Protein AF-A0A4Z2BBT8-F1 (afdb_monomer_lite)

Structure (mmCIF, N/CA/C/O backbone):
data_AF-A0A4Z2BBT8-F1
#
_entry.id   AF-A0A4Z2BBT8-F1
#
loop_
_atom_site.group_PDB
_atom_site.id
_atom_site.type_symbol
_atom_site.label_atom_id
_atom_site.label_alt_id
_atom_site.label_comp_id
_atom_site.label_asym_id
_atom_site.label_entity_id
_atom_site.label_seq_id
_atom_site.pdbx_PDB_ins_code
_atom_site.Cartn_x
_atom_site.Cartn_y
_atom_site.Cartn_z
_atom_site.occupancy
_atom_site.B_iso_or_equiv
_atom_site.auth_seq_id
_atom_site.auth_comp_id
_atom_site.auth_asym_id
_atom_site.auth_atom_id
_atom_site.pdbx_PDB_model_num
ATOM 1 N N . MET A 1 1 ? 23.142 2.897 -22.037 1.00 67.62 1 MET A N 1
ATOM 2 C CA . MET A 1 1 ? 22.721 1.832 -21.097 1.00 67.62 1 MET A CA 1
ATOM 3 C C . MET A 1 1 ? 21.339 2.106 -20.524 1.00 67.62 1 MET A C 1
ATOM 5 O O . MET A 1 1 ? 20.509 1.217 -20.570 1.00 67.62 1 MET A O 1
ATOM 9 N N . THR A 1 2 ? 21.059 3.323 -20.055 1.00 78.19 2 THR A N 1
ATOM 10 C CA . THR A 1 2 ? 19.800 3.703 -19.378 1.00 78.19 2 THR A CA 1
ATOM 11 C C . THR A 1 2 ? 18.524 3.638 -20.234 1.00 78.19 2 THR A C 1
ATOM 13 O O . THR A 1 2 ? 17.433 3.565 -19.680 1.00 78.19 2 THR A O 1
ATOM 16 N N . PHE A 1 3 ? 18.642 3.625 -21.566 1.00 85.62 3 PHE A N 1
ATOM 17 C CA . PHE A 1 3 ? 17.517 3.454 -22.503 1.00 85.62 3 PHE A CA 1
ATOM 18 C C . PHE A 1 3 ? 17.255 1.998 -22.910 1.00 85.62 3 PHE A C 1
ATOM 20 O O . PHE A 1 3 ? 16.299 1.724 -23.627 1.00 85.62 3 PHE A O 1
ATOM 27 N N . LEU A 1 4 ? 18.127 1.070 -22.514 1.00 88.19 4 LEU A N 1
ATOM 28 C CA . LEU A 1 4 ? 17.987 -0.337 -22.871 1.00 88.19 4 LEU A CA 1
ATOM 29 C C . LEU A 1 4 ? 17.018 -1.024 -21.910 1.00 88.19 4 LEU A C 1
ATOM 31 O O . LEU A 1 4 ? 17.022 -0.740 -20.710 1.00 88.19 4 LEU A O 1
ATOM 35 N N . SER A 1 5 ? 16.221 -1.959 -22.428 1.00 88.50 5 SER A N 1
ATOM 36 C CA . SER A 1 5 ? 15.427 -2.840 -21.573 1.00 88.50 5 SER A CA 1
ATOM 37 C C . SER A 1 5 ? 16.347 -3.770 -20.764 1.00 88.50 5 SER A C 1
ATOM 39 O O . SER A 1 5 ? 17.471 -4.052 -21.199 1.00 88.50 5 SER A O 1
ATOM 41 N N . PRO A 1 6 ? 15.893 -4.331 -19.627 1.00 87.06 6 PRO A N 1
ATOM 42 C CA . PRO A 1 6 ? 16.668 -5.330 -18.888 1.00 87.06 6 PRO A CA 1
ATOM 43 C C . PRO A 1 6 ? 17.116 -6.513 -19.762 1.00 87.06 6 PRO A C 1
ATOM 45 O O . PRO A 1 6 ? 18.227 -7.021 -19.609 1.00 87.06 6 PRO A O 1
ATOM 48 N N . ALA A 1 7 ? 16.289 -6.917 -20.732 1.00 92.06 7 ALA A N 1
ATOM 49 C CA . ALA A 1 7 ? 16.628 -7.972 -21.680 1.00 92.06 7 ALA A CA 1
ATOM 50 C C . ALA A 1 7 ? 17.787 -7.568 -22.608 1.00 92.06 7 ALA A C 1
ATOM 52 O O . ALA A 1 7 ? 18.707 -8.360 -22.823 1.00 92.06 7 ALA A O 1
ATOM 53 N N . ASP A 1 8 ? 17.781 -6.337 -23.121 1.00 93.88 8 ASP A N 1
ATOM 54 C CA . ASP A 1 8 ? 18.842 -5.827 -23.996 1.00 93.88 8 ASP A CA 1
ATOM 55 C C . ASP A 1 8 ? 20.154 -5.619 -23.236 1.00 93.88 8 ASP A C 1
ATOM 57 O O . ASP A 1 8 ? 21.229 -5.927 -23.752 1.00 93.88 8 ASP A O 1
ATOM 61 N N . ILE A 1 9 ? 20.073 -5.179 -21.977 1.00 91.25 9 ILE A N 1
ATOM 62 C CA . ILE A 1 9 ? 21.220 -5.070 -21.066 1.00 91.25 9 ILE A CA 1
ATOM 63 C C . ILE A 1 9 ? 21.861 -6.447 -20.862 1.00 91.25 9 ILE A C 1
ATOM 65 O O . ILE A 1 9 ? 23.076 -6.597 -21.009 1.00 91.25 9 ILE A O 1
ATOM 69 N N . CYS A 1 10 ? 21.056 -7.481 -20.609 1.00 90.44 10 CYS A N 1
ATOM 70 C CA . CYS A 1 10 ? 21.542 -8.856 -20.491 1.00 90.44 10 CYS A CA 1
ATOM 71 C C . CYS A 1 10 ? 22.213 -9.355 -21.783 1.00 90.44 10 CYS A C 1
ATOM 73 O O . CYS A 1 10 ? 23.295 -9.946 -21.721 1.00 90.44 10 CYS A O 1
ATOM 75 N N . ARG A 1 11 ? 21.622 -9.080 -22.956 1.00 94.88 11 ARG A N 1
ATOM 76 C CA . ARG A 1 11 ? 22.210 -9.438 -24.262 1.00 94.88 11 ARG A CA 1
ATOM 77 C C . ARG A 1 11 ? 23.541 -8.730 -24.496 1.00 94.88 11 ARG A C 1
ATOM 79 O O . ARG A 1 11 ? 24.503 -9.370 -24.912 1.00 94.88 11 ARG A O 1
ATOM 86 N N . LEU A 1 12 ? 23.639 -7.444 -24.163 1.00 93.75 12 LEU A N 1
ATOM 87 C CA . LEU A 1 12 ? 24.878 -6.676 -24.275 1.00 93.75 12 LEU A CA 1
ATOM 88 C C . LEU A 1 12 ? 25.976 -7.244 -23.365 1.00 93.75 12 LEU A C 1
ATOM 90 O O . LEU A 1 12 ? 27.116 -7.408 -23.797 1.00 93.75 12 LEU A O 1
ATOM 94 N N . GLY A 1 13 ? 25.629 -7.655 -22.144 1.00 93.50 13 GLY A N 1
ATOM 95 C CA . GLY A 1 13 ? 26.546 -8.331 -21.220 1.00 93.50 13 GLY A CA 1
ATOM 96 C C . GLY A 1 13 ? 27.067 -9.692 -21.703 1.00 93.50 13 GLY A C 1
ATOM 97 O O . GLY A 1 13 ? 28.088 -10.179 -21.206 1.00 93.50 13 GLY A O 1
ATOM 98 N N . ALA A 1 14 ? 26.404 -10.320 -22.677 1.00 94.69 14 ALA A N 1
ATOM 99 C CA . ALA A 1 14 ? 26.868 -11.563 -23.288 1.00 94.69 14 ALA A CA 1
ATOM 100 C C . ALA A 1 14 ? 27.964 -11.345 -24.349 1.00 94.69 14 ALA A C 1
ATOM 102 O O . ALA A 1 14 ? 28.673 -12.292 -24.679 1.00 94.69 14 ALA A O 1
ATOM 103 N N . THR A 1 15 ? 28.143 -10.116 -24.845 1.00 96.12 15 THR A N 1
ATOM 104 C CA . THR A 1 15 ? 29.029 -9.822 -25.988 1.00 96.12 15 THR A CA 1
ATOM 105 C C . THR A 1 15 ? 30.520 -9.766 -25.638 1.00 96.12 15 THR A C 1
ATOM 107 O O . THR A 1 15 ? 31.359 -10.081 -26.475 1.00 96.12 15 THR A O 1
ATOM 110 N N . SER A 1 16 ? 30.883 -9.358 -24.416 1.00 95.38 16 SER A N 1
ATOM 111 C CA . SER A 1 16 ? 32.283 -9.218 -23.983 1.00 95.38 16 SER A CA 1
ATOM 112 C C . SER A 1 16 ? 32.405 -9.182 -22.459 1.00 95.38 16 SER A C 1
ATOM 114 O O . SER A 1 16 ? 31.460 -8.822 -21.757 1.00 95.38 16 SER A O 1
ATOM 116 N N . ARG A 1 17 ? 33.600 -9.494 -21.931 1.00 94.31 17 ARG A N 1
ATOM 117 C CA . ARG A 1 17 ? 33.919 -9.345 -20.499 1.00 94.31 17 ARG A CA 1
ATOM 118 C C . ARG A 1 17 ? 33.751 -7.904 -20.012 1.00 94.31 17 ARG A C 1
ATOM 120 O O . ARG A 1 17 ? 33.265 -7.712 -18.904 1.00 94.31 17 ARG A O 1
ATOM 127 N N . TYR A 1 18 ? 34.111 -6.922 -20.841 1.00 94.88 18 TYR A N 1
ATOM 128 C CA . TYR A 1 18 ? 33.947 -5.504 -20.510 1.00 94.88 18 TYR A CA 1
ATOM 129 C C . TYR A 1 18 ? 32.468 -5.157 -20.303 1.00 94.88 18 TYR A C 1
ATOM 131 O O . TYR A 1 18 ? 32.078 -4.683 -19.239 1.00 94.88 18 TYR A O 1
ATOM 139 N N . TRP A 1 19 ? 31.621 -5.490 -21.282 1.00 94.00 19 TRP A N 1
ATOM 140 C CA . TRP A 1 19 ? 30.186 -5.237 -21.184 1.00 94.00 19 TRP A CA 1
ATOM 141 C C . TRP A 1 19 ? 29.537 -6.027 -20.055 1.00 94.00 19 TRP A C 1
ATOM 143 O O . TRP A 1 19 ? 28.701 -5.480 -19.350 1.00 94.00 19 TRP A O 1
ATOM 153 N N . ARG A 1 20 ? 29.970 -7.268 -19.802 1.00 94.75 20 ARG A N 1
ATOM 154 C CA . ARG A 1 20 ? 29.513 -8.053 -18.648 1.00 94.75 20 ARG A CA 1
ATOM 155 C C . ARG A 1 20 ? 29.779 -7.360 -17.310 1.00 94.75 20 ARG A C 1
ATOM 157 O O . ARG A 1 20 ? 28.945 -7.464 -16.416 1.00 94.75 20 ARG A O 1
ATOM 164 N N . ALA A 1 21 ? 30.927 -6.698 -17.162 1.00 92.06 21 ALA A N 1
ATOM 165 C CA . ALA A 1 21 ? 31.241 -5.927 -15.963 1.00 92.06 21 ALA A CA 1
ATOM 166 C C . ALA A 1 21 ? 30.368 -4.665 -15.877 1.00 92.06 21 ALA A C 1
ATOM 168 O O . ALA A 1 21 ? 29.737 -4.436 -14.851 1.00 92.06 21 ALA A O 1
ATOM 169 N N . MET A 1 22 ? 30.247 -3.917 -16.978 1.00 89.88 22 MET A N 1
ATOM 170 C CA . MET A 1 22 ? 29.445 -2.686 -17.043 1.00 89.88 22 MET A CA 1
ATOM 171 C C . MET A 1 22 ? 27.957 -2.915 -16.747 1.00 89.88 22 MET A C 1
ATOM 173 O O . MET A 1 22 ? 27.343 -2.124 -16.044 1.00 89.88 22 MET A O 1
ATOM 177 N N . VAL A 1 23 ? 27.354 -4.000 -17.243 1.00 92.50 23 VAL A N 1
ATOM 178 C CA . VAL A 1 23 ? 25.922 -4.277 -17.004 1.00 92.50 23 VAL A CA 1
ATOM 179 C C . VAL A 1 23 ? 25.624 -4.753 -15.579 1.00 92.50 23 VAL A C 1
ATOM 181 O O . VAL A 1 23 ? 24.465 -4.835 -15.187 1.00 92.50 23 VAL A O 1
ATOM 184 N N . ARG A 1 24 ? 26.657 -5.097 -14.801 1.00 89.94 24 ARG A N 1
ATOM 185 C CA . ARG A 1 24 ? 26.554 -5.478 -13.384 1.00 89.94 24 ARG A CA 1
ATOM 186 C C . ARG A 1 24 ? 26.905 -4.327 -12.441 1.00 89.94 24 ARG A C 1
ATOM 188 O O . ARG A 1 24 ? 26.969 -4.548 -11.236 1.00 89.94 24 ARG A O 1
ATOM 195 N N . ASP A 1 25 ? 27.139 -3.131 -12.976 1.00 91.38 25 ASP A N 1
ATOM 196 C CA . ASP A 1 25 ? 27.451 -1.946 -12.186 1.00 91.38 25 ASP A CA 1
ATOM 197 C C . ASP A 1 25 ? 26.301 -1.606 -11.211 1.00 91.38 25 ASP A C 1
ATOM 199 O O . ASP A 1 25 ? 25.163 -1.411 -11.651 1.00 91.38 25 ASP A O 1
ATOM 203 N N . PRO A 1 26 ? 26.560 -1.518 -9.892 1.00 89.12 26 PRO A N 1
ATOM 204 C CA . PRO A 1 26 ? 25.540 -1.164 -8.911 1.00 89.12 26 PRO A CA 1
ATOM 205 C C . PRO A 1 26 ? 24.895 0.206 -9.152 1.00 89.12 26 PRO A C 1
ATOM 207 O O . PRO A 1 26 ? 23.711 0.373 -8.857 1.00 89.12 26 PRO A O 1
ATOM 210 N N . LEU A 1 27 ? 25.630 1.186 -9.697 1.00 88.44 27 LEU A N 1
ATOM 211 C CA . LEU A 1 27 ? 25.083 2.526 -9.947 1.00 88.44 27 LEU A CA 1
ATOM 212 C C . LEU A 1 27 ? 24.045 2.514 -11.071 1.00 88.44 27 LEU A C 1
ATOM 214 O O . LEU A 1 27 ? 23.016 3.182 -10.957 1.00 88.44 27 LEU A O 1
ATOM 218 N N . LEU A 1 28 ? 24.266 1.709 -12.112 1.00 87.88 28 LEU A N 1
ATOM 219 C CA . LEU A 1 28 ? 23.289 1.487 -13.176 1.00 87.88 28 LEU A CA 1
ATOM 220 C C . LEU A 1 28 ? 21.962 0.937 -12.626 1.00 87.88 28 LEU A C 1
ATOM 222 O O . LEU A 1 28 ? 20.893 1.453 -12.953 1.00 87.88 28 LEU A O 1
ATOM 226 N N . TRP A 1 29 ? 22.016 -0.083 -11.767 1.00 88.69 29 TRP A N 1
ATOM 227 C CA . TRP A 1 29 ? 20.808 -0.680 -11.185 1.00 88.69 29 TRP A CA 1
ATOM 228 C C . TRP A 1 29 ? 20.145 0.219 -10.145 1.00 88.69 29 TRP A C 1
ATOM 230 O O . TRP A 1 29 ? 18.919 0.285 -10.094 1.00 88.69 29 TRP A O 1
ATOM 240 N N . ARG A 1 30 ? 20.932 0.982 -9.378 1.00 88.06 30 ARG A N 1
ATOM 241 C CA . ARG A 1 30 ? 20.417 2.040 -8.502 1.00 88.06 30 ARG A CA 1
ATOM 242 C C . ARG A 1 30 ? 19.668 3.106 -9.306 1.00 88.06 30 ARG A C 1
ATOM 244 O O . ARG A 1 30 ? 18.598 3.530 -8.885 1.00 88.06 30 ARG A O 1
ATOM 251 N N . TYR A 1 31 ? 20.187 3.512 -10.465 1.00 88.31 31 TYR A N 1
ATOM 252 C CA . TYR A 1 31 ? 19.492 4.441 -11.357 1.00 88.31 31 TYR A CA 1
ATOM 253 C C . TYR A 1 31 ? 18.150 3.872 -11.834 1.00 88.31 31 TYR A C 1
ATOM 255 O O . TYR A 1 31 ? 17.141 4.564 -11.734 1.00 88.31 31 TYR A O 1
ATOM 263 N N . PHE A 1 32 ? 18.110 2.618 -12.301 1.00 88.75 32 PHE A N 1
ATOM 264 C CA . PHE A 1 32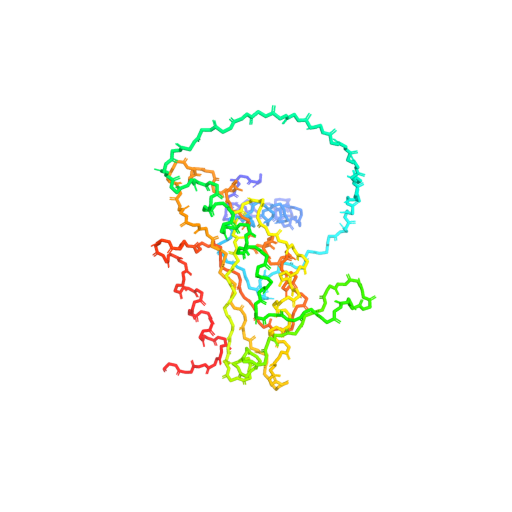 ? 16.848 1.993 -12.718 1.00 88.75 32 PHE A CA 1
ATOM 265 C C . PHE A 1 32 ? 15.843 1.889 -11.577 1.00 88.75 32 PHE A C 1
ATOM 267 O O . PHE A 1 32 ? 14.677 2.214 -11.773 1.00 88.75 32 PHE A O 1
ATOM 274 N N . LEU A 1 33 ? 16.307 1.528 -10.379 1.00 88.94 33 LEU A N 1
ATOM 275 C CA . LEU A 1 33 ? 15.474 1.499 -9.185 1.00 88.94 33 LEU A CA 1
ATOM 276 C C . LEU A 1 33 ? 14.818 2.865 -8.939 1.00 88.94 33 LEU A C 1
ATOM 278 O O . LEU A 1 33 ? 13.601 2.937 -8.862 1.00 88.94 33 LEU A O 1
ATOM 282 N N . PHE A 1 34 ? 15.593 3.952 -8.876 1.00 87.75 34 PHE A N 1
ATOM 283 C CA . PHE A 1 34 ? 15.040 5.293 -8.640 1.00 87.75 34 PHE A CA 1
ATOM 284 C C . PHE A 1 34 ? 14.176 5.819 -9.785 1.00 87.75 34 PHE A C 1
ATOM 286 O O . PHE A 1 34 ? 13.233 6.563 -9.538 1.00 87.75 34 PHE A O 1
ATOM 293 N N . ARG A 1 35 ? 14.486 5.445 -11.028 1.00 87.56 35 ARG A N 1
ATOM 294 C CA . ARG A 1 35 ? 13.694 5.826 -12.199 1.00 87.56 35 ARG A CA 1
ATOM 295 C C . ARG A 1 35 ? 12.318 5.160 -12.187 1.00 87.56 35 ARG A C 1
ATOM 297 O O . ARG A 1 35 ? 11.339 5.819 -12.515 1.00 87.56 35 ARG A O 1
ATOM 304 N N . ASP A 1 36 ? 12.256 3.877 -11.834 1.00 88.56 36 ASP A N 1
ATOM 305 C CA . ASP A 1 36 ? 11.040 3.066 -11.965 1.00 88.56 36 ASP A CA 1
ATOM 306 C C . ASP A 1 36 ? 10.179 3.093 -10.689 1.00 88.56 36 ASP A C 1
ATOM 308 O O . ASP A 1 36 ? 8.963 2.935 -10.764 1.00 88.56 36 ASP A O 1
ATOM 312 N N . MET A 1 37 ? 10.792 3.349 -9.529 1.00 87.31 37 MET A N 1
ATOM 313 C CA . MET A 1 37 ? 10.139 3.386 -8.214 1.00 87.31 37 MET A CA 1
ATOM 314 C C . MET A 1 37 ? 8.896 4.294 -8.128 1.00 87.31 37 MET A C 1
ATOM 316 O O . MET A 1 37 ? 7.911 3.858 -7.534 1.00 87.31 37 MET A O 1
ATOM 320 N N . PRO A 1 38 ? 8.863 5.509 -8.715 1.00 86.31 38 PRO A N 1
ATOM 321 C CA . PRO A 1 38 ? 7.672 6.363 -8.673 1.00 86.31 38 PRO A CA 1
ATOM 322 C C . PRO A 1 38 ? 6.437 5.779 -9.376 1.00 86.31 38 PRO A C 1
ATOM 324 O O . PRO A 1 38 ? 5.318 6.217 -9.114 1.00 86.31 38 PRO A O 1
ATOM 327 N N . TYR A 1 39 ? 6.641 4.808 -10.270 1.00 85.38 39 TYR A N 1
ATOM 328 C CA . TYR A 1 39 ? 5.594 4.180 -11.079 1.00 85.38 39 TYR A CA 1
ATOM 329 C C . TYR A 1 39 ? 5.104 2.852 -10.495 1.00 85.38 39 TYR A C 1
ATOM 331 O O . TYR A 1 39 ? 4.295 2.165 -11.117 1.00 85.38 39 TYR A O 1
ATOM 339 N N . TRP A 1 40 ? 5.617 2.441 -9.335 1.00 90.00 40 TRP A N 1
ATOM 340 C CA . TRP A 1 40 ? 5.161 1.218 -8.691 1.00 90.00 40 TRP A CA 1
ATOM 341 C C . TRP A 1 40 ? 3.735 1.378 -8.184 1.00 90.00 40 TRP A C 1
ATOM 343 O O . TRP A 1 40 ? 3.434 2.262 -7.394 1.00 90.00 40 TRP A O 1
ATOM 353 N N . THR A 1 41 ? 2.868 0.465 -8.596 1.00 88.44 41 THR A N 1
ATOM 354 C CA . THR A 1 41 ? 1.442 0.489 -8.253 1.00 88.44 41 THR A CA 1
ATOM 355 C C . THR A 1 41 ? 1.175 0.004 -6.825 1.00 88.44 41 THR A C 1
ATOM 357 O O . THR A 1 41 ? 0.126 0.286 -6.243 1.00 88.44 41 THR A O 1
ATOM 360 N N . SER A 1 42 ? 2.130 -0.713 -6.227 1.00 90.62 42 SER A N 1
ATOM 361 C CA . SER A 1 42 ? 2.057 -1.201 -4.852 1.00 90.62 42 SER A CA 1
ATOM 362 C C . SER A 1 42 ? 3.436 -1.515 -4.280 1.00 90.62 42 SER A C 1
ATOM 364 O O . SER A 1 42 ? 4.344 -1.889 -5.026 1.00 90.62 42 SER A O 1
ATOM 366 N N . ILE A 1 43 ? 3.564 -1.446 -2.955 1.00 93.25 43 ILE A N 1
ATOM 367 C CA . ILE A 1 43 ? 4.761 -1.859 -2.217 1.00 93.25 43 ILE A CA 1
ATOM 368 C C . ILE A 1 43 ? 4.383 -2.443 -0.858 1.00 93.25 43 ILE A C 1
ATOM 370 O O . ILE A 1 43 ? 3.475 -1.946 -0.195 1.00 93.25 43 ILE A O 1
ATOM 374 N N . ASP A 1 44 ? 5.077 -3.491 -0.429 1.00 91.69 44 ASP A N 1
ATOM 375 C CA . ASP A 1 44 ? 4.841 -4.153 0.853 1.00 91.69 44 ASP A CA 1
ATOM 376 C C . ASP A 1 44 ? 6.077 -4.144 1.762 1.00 91.69 44 ASP A C 1
ATOM 378 O O . ASP A 1 44 ? 7.186 -3.780 1.366 1.00 91.69 44 ASP A O 1
ATOM 382 N N . HIS A 1 45 ? 5.874 -4.570 3.007 1.00 90.50 45 HIS A N 1
ATOM 383 C CA . HIS A 1 45 ? 6.921 -4.660 4.025 1.00 90.50 45 HIS A CA 1
ATOM 384 C C . HIS A 1 45 ? 8.129 -5.541 3.645 1.00 90.50 45 HIS A C 1
ATOM 386 O O . HIS A 1 45 ? 9.177 -5.406 4.272 1.00 90.50 45 HIS A O 1
ATOM 392 N N . LEU A 1 46 ? 8.013 -6.430 2.648 1.00 89.62 46 LEU A N 1
ATOM 393 C CA . LEU A 1 46 ? 9.105 -7.300 2.184 1.00 89.62 46 LEU A CA 1
ATOM 394 C C . LEU A 1 46 ? 9.853 -6.712 0.984 1.00 89.62 46 LEU A C 1
ATOM 396 O O . LEU A 1 46 ? 11.043 -6.965 0.805 1.00 89.62 46 LEU A O 1
ATOM 400 N N . THR A 1 47 ? 9.149 -5.952 0.152 1.00 89.69 47 THR A N 1
ATOM 401 C CA . THR A 1 47 ? 9.656 -5.342 -1.082 1.00 89.69 47 THR A CA 1
ATOM 402 C C . THR A 1 47 ? 10.150 -3.915 -0.873 1.00 89.69 47 THR A C 1
ATOM 404 O O . THR A 1 47 ? 10.835 -3.382 -1.746 1.00 89.69 47 THR A O 1
ATOM 407 N N . MET A 1 48 ? 9.866 -3.313 0.289 1.00 87.75 48 MET A N 1
ATOM 408 C CA . MET A 1 48 ? 10.357 -1.995 0.679 1.00 87.75 48 MET A CA 1
ATOM 409 C C . MET A 1 48 ? 11.890 -1.928 0.670 1.00 87.75 48 MET A C 1
ATOM 411 O O . MET A 1 48 ? 12.537 -2.572 1.502 1.00 87.75 48 MET A O 1
ATOM 415 N N . PRO A 1 49 ? 12.503 -1.114 -0.212 1.00 83.25 49 PRO A N 1
ATOM 416 C CA . PRO A 1 49 ? 13.940 -0.925 -0.205 1.00 83.25 49 PRO A CA 1
ATOM 417 C C . PRO A 1 49 ? 14.372 -0.272 1.107 1.00 83.25 49 PRO A C 1
ATOM 419 O O . PRO A 1 49 ? 13.836 0.767 1.501 1.00 83.25 49 PRO A O 1
ATOM 422 N N . GLN A 1 50 ? 15.382 -0.851 1.754 1.00 72.25 50 GLN A N 1
ATOM 423 C CA . GLN A 1 50 ? 16.068 -0.224 2.881 1.00 72.25 50 GLN A CA 1
ATOM 424 C C . GLN A 1 50 ? 16.877 0.959 2.341 1.00 72.25 50 GLN A C 1
ATOM 426 O O . GLN A 1 50 ? 18.014 0.820 1.893 1.00 72.25 50 GLN A O 1
ATOM 431 N N . MET A 1 51 ? 16.233 2.119 2.267 1.00 60.22 51 MET A N 1
ATOM 432 C CA . MET A 1 51 ? 16.879 3.362 1.882 1.00 60.22 51 MET A CA 1
ATOM 433 C C . MET A 1 51 ? 17.427 4.036 3.135 1.00 60.22 51 MET A C 1
ATOM 435 O O . MET A 1 51 ? 16.745 4.859 3.743 1.00 60.22 51 MET A O 1
ATOM 439 N N . ASP A 1 52 ? 18.666 3.716 3.500 1.00 47.34 52 ASP A N 1
ATOM 440 C CA . ASP A 1 52 ? 19.433 4.569 4.404 1.00 47.34 52 ASP A CA 1
ATOM 441 C C . ASP A 1 52 ? 19.687 5.897 3.675 1.00 47.34 52 ASP A C 1
ATOM 443 O O . ASP A 1 52 ? 20.514 5.978 2.762 1.00 47.34 52 ASP A O 1
ATOM 447 N N . ALA A 1 53 ? 18.924 6.934 4.013 1.00 42.97 53 ALA A N 1
ATOM 448 C CA . ALA A 1 53 ? 19.141 8.286 3.515 1.00 42.97 53 ALA A CA 1
ATOM 449 C C . ALA A 1 53 ? 19.447 9.222 4.697 1.00 42.97 53 ALA A C 1
ATOM 451 O O . ALA A 1 53 ? 18.723 9.184 5.696 1.00 42.97 53 ALA A O 1
ATOM 452 N N . PRO A 1 54 ? 20.504 10.052 4.607 1.00 36.56 54 PRO A N 1
ATOM 453 C CA . PRO A 1 54 ? 20.798 11.061 5.612 1.00 36.56 54 PRO A CA 1
ATOM 454 C C . PRO A 1 54 ? 19.684 12.109 5.613 1.00 36.56 54 PRO A C 1
ATOM 456 O O . PRO A 1 54 ? 19.255 12.587 4.562 1.00 36.56 54 PRO A O 1
ATOM 459 N N . VAL A 1 55 ? 19.210 12.431 6.812 1.00 35.41 55 VAL A N 1
ATOM 460 C CA . VAL A 1 55 ? 18.173 13.430 7.052 1.00 35.41 55 VAL A CA 1
ATOM 461 C C . VAL A 1 55 ? 18.753 14.803 6.722 1.00 35.41 55 VAL A C 1
ATOM 463 O O . VAL A 1 55 ? 19.632 15.288 7.430 1.00 35.41 55 VAL A O 1
ATOM 466 N N . ILE A 1 56 ? 18.288 15.422 5.640 1.00 32.66 56 ILE A N 1
ATOM 467 C CA . ILE A 1 56 ? 18.431 16.867 5.465 1.00 32.66 56 ILE A CA 1
ATOM 468 C C . ILE A 1 56 ? 17.234 17.470 6.197 1.00 32.66 56 ILE A C 1
ATOM 470 O O . ILE A 1 56 ? 16.096 17.331 5.755 1.00 32.66 56 ILE A O 1
ATOM 474 N N . HIS A 1 57 ? 17.506 18.034 7.372 1.00 34.06 57 HIS A N 1
ATOM 475 C CA . HIS A 1 57 ? 16.581 18.903 8.084 1.00 34.06 57 HIS A CA 1
ATOM 476 C C . HIS A 1 57 ? 16.579 20.253 7.366 1.00 34.06 57 HIS A C 1
ATOM 478 O O . HIS A 1 57 ? 17.610 20.921 7.318 1.00 34.06 57 HIS A O 1
ATOM 484 N N . GLU A 1 58 ? 15.445 20.636 6.791 1.00 33.59 58 GLU A N 1
ATOM 485 C CA . GLU A 1 58 ? 15.178 22.037 6.478 1.00 33.59 58 GLU A CA 1
ATOM 486 C C . GLU A 1 58 ? 14.360 22.586 7.649 1.00 33.59 58 GLU A C 1
ATOM 488 O O . GLU A 1 58 ? 13.166 22.311 7.771 1.00 33.59 58 GLU A O 1
ATOM 493 N N . ASP A 1 59 ? 15.060 23.259 8.566 1.00 31.78 59 ASP A N 1
ATOM 494 C CA . ASP A 1 59 ? 14.469 23.980 9.690 1.00 31.78 59 ASP A CA 1
ATOM 495 C C . ASP A 1 59 ? 13.785 25.270 9.212 1.00 31.78 59 ASP A C 1
ATOM 497 O O . ASP A 1 59 ? 14.334 26.042 8.426 1.00 31.78 59 ASP A O 1
ATOM 501 N N . GLU A 1 60 ? 12.572 25.437 9.735 1.00 37.25 60 GLU A N 1
ATOM 502 C CA . GLU A 1 60 ? 11.865 26.646 10.169 1.00 37.25 60 GLU A CA 1
ATOM 503 C C . GLU A 1 60 ? 12.190 28.023 9.558 1.00 37.25 60 GLU A C 1
ATOM 505 O O . GLU A 1 60 ? 13.294 28.557 9.651 1.00 37.25 60 GLU A O 1
ATOM 510 N N . SER A 1 61 ? 11.122 28.721 9.157 1.00 33.41 61 SER A N 1
ATOM 511 C CA . SER A 1 61 ? 11.064 30.182 9.256 1.00 33.41 61 SER A CA 1
ATOM 512 C C . SER A 1 61 ? 9.675 30.660 9.705 1.00 33.41 61 SER A C 1
ATOM 514 O O . SER A 1 61 ? 8.758 30.780 8.897 1.00 33.41 61 SER A O 1
ATOM 516 N N . LEU A 1 62 ? 9.568 30.854 11.023 1.00 36.94 62 LEU A N 1
ATOM 517 C CA . LEU A 1 62 ? 8.998 31.981 11.783 1.00 36.94 62 LEU A CA 1
ATOM 518 C C . LEU A 1 62 ? 7.774 32.748 11.233 1.00 36.94 62 LEU A C 1
ATOM 520 O O . LEU A 1 62 ? 7.831 33.408 10.196 1.00 36.94 62 LEU A O 1
ATOM 524 N N . GLU A 1 63 ? 6.716 32.757 12.049 1.00 37.22 63 GLU A N 1
ATOM 525 C CA . GLU A 1 63 ? 5.605 33.717 12.038 1.00 37.22 63 GLU A CA 1
ATOM 526 C C . GLU A 1 63 ? 6.043 35.092 12.582 1.00 37.22 63 GLU A C 1
ATOM 528 O O . GLU A 1 63 ? 6.890 35.155 13.470 1.00 37.22 63 GLU A O 1
ATOM 533 N N . ASP A 1 64 ? 5.433 36.184 12.096 1.00 34.88 64 ASP A N 1
ATOM 534 C CA . ASP A 1 64 ? 4.693 37.111 12.969 1.00 34.88 64 ASP A CA 1
ATOM 535 C C . ASP A 1 64 ? 3.838 38.137 12.188 1.00 34.88 64 ASP A C 1
ATOM 537 O O . ASP A 1 64 ? 4.052 38.448 11.017 1.00 34.88 64 ASP A O 1
ATOM 541 N N . ARG A 1 65 ? 2.804 38.591 12.894 1.00 41.41 65 ARG A N 1
ATOM 542 C CA . ARG A 1 65 ? 1.497 39.169 12.523 1.00 41.41 65 ARG A CA 1
ATOM 543 C C . ARG A 1 65 ? 1.490 40.714 12.444 1.00 41.41 65 ARG A C 1
ATOM 545 O O . ARG A 1 65 ? 2.292 41.337 13.120 1.00 41.41 65 ARG A O 1
ATOM 552 N N . GLU A 1 66 ? 0.516 41.329 11.740 1.00 37.19 66 GLU A N 1
ATOM 553 C CA . GLU A 1 66 ? -0.361 42.395 12.302 1.00 37.19 66 GLU A CA 1
ATOM 554 C C . GLU A 1 66 ? -1.562 42.835 11.428 1.00 37.19 66 GLU A C 1
ATOM 556 O O . GLU A 1 66 ? -1.575 42.708 10.206 1.00 37.19 66 GLU A O 1
ATOM 561 N N . GLU A 1 67 ? -2.598 43.294 12.143 1.00 38.88 67 GLU A N 1
ATOM 562 C CA . GLU A 1 67 ? -3.987 43.606 11.774 1.00 38.88 67 GLU A CA 1
ATOM 563 C C . GLU A 1 67 ? -4.189 44.875 10.926 1.00 38.88 67 GLU A C 1
ATOM 565 O O . GLU A 1 67 ? -3.543 45.899 11.125 1.00 38.88 67 GLU A O 1
ATOM 570 N N . GLY A 1 68 ? -5.230 44.854 10.085 1.00 31.42 68 GLY A N 1
ATOM 571 C CA . GLY A 1 68 ? -5.820 46.041 9.464 1.00 31.42 68 GLY A CA 1
ATOM 572 C C . GLY A 1 68 ? -7.347 45.960 9.474 1.00 31.42 68 GLY A C 1
ATOM 573 O O . GLY A 1 68 ? -7.938 45.157 8.760 1.00 31.42 68 GLY A O 1
ATOM 574 N N . SER A 1 69 ? -7.977 46.784 10.312 1.00 36.19 69 SER A N 1
ATOM 575 C CA . SER A 1 69 ? -9.429 46.977 10.413 1.00 36.19 69 SER A CA 1
ATOM 576 C C . SER A 1 69 ? -9.937 47.897 9.300 1.00 36.19 69 SER A C 1
ATOM 578 O O . SER A 1 69 ? -9.423 49.006 9.176 1.00 36.19 69 SER A O 1
ATOM 580 N N . ASP A 1 70 ? -11.037 47.539 8.630 1.00 36.03 70 ASP A N 1
ATOM 581 C CA . ASP A 1 70 ? -11.959 48.534 8.066 1.00 36.03 70 ASP A CA 1
ATOM 582 C C . ASP A 1 70 ? -13.426 48.068 8.122 1.00 36.03 70 ASP A C 1
ATOM 584 O O . ASP A 1 70 ? -13.735 46.886 7.961 1.00 36.03 70 ASP A O 1
ATOM 588 N N . LYS A 1 71 ? -14.327 49.010 8.418 1.00 39.66 71 LYS A N 1
ATOM 589 C CA . LYS A 1 71 ? -15.770 48.806 8.614 1.00 39.66 71 LYS A CA 1
ATOM 590 C C . LYS A 1 71 ? -16.523 49.171 7.335 1.00 39.66 71 LYS A C 1
ATOM 592 O O . LYS A 1 71 ? -16.365 50.272 6.825 1.00 39.66 71 LYS A O 1
ATOM 597 N N . GLY A 1 72 ? -17.456 48.325 6.902 1.00 32.06 72 GLY A N 1
ATOM 598 C CA . GLY A 1 72 ? -18.396 48.638 5.821 1.00 32.06 72 GLY A CA 1
ATOM 599 C C . GLY A 1 72 ? -19.694 47.845 5.964 1.00 32.06 72 GLY A C 1
ATOM 600 O O . GLY A 1 72 ? -19.670 46.684 6.345 1.00 32.06 72 GLY A O 1
ATOM 601 N N . LEU A 1 73 ? -20.819 48.518 5.743 1.00 33.12 73 LEU A N 1
ATOM 602 C CA . LEU A 1 73 ? -22.166 48.197 6.224 1.00 33.12 73 LEU A CA 1
ATOM 603 C C . LEU A 1 73 ? -22.914 47.091 5.451 1.00 33.12 73 LEU A C 1
ATOM 605 O O . LEU A 1 73 ? -22.645 46.825 4.284 1.00 33.12 73 LEU A O 1
ATOM 609 N N . GLU A 1 74 ? -23.901 46.521 6.154 1.00 40.66 74 GLU A N 1
ATOM 610 C CA . GLU A 1 74 ? -24.961 45.582 5.748 1.00 40.66 74 GLU A CA 1
ATOM 611 C C . GLU A 1 74 ? -25.476 45.687 4.304 1.00 40.66 74 GLU A C 1
ATOM 613 O O . GLU A 1 74 ? -25.935 46.746 3.886 1.00 40.66 74 GLU A O 1
ATOM 618 N N . LEU A 1 75 ? -25.650 44.524 3.661 1.00 34.44 75 LEU A N 1
ATOM 619 C CA . LEU A 1 75 ? -26.860 44.212 2.894 1.00 34.44 75 LEU A CA 1
ATOM 620 C C . LEU A 1 75 ? -27.254 42.743 3.112 1.00 34.44 75 LEU A C 1
ATOM 622 O O . LEU A 1 75 ? -26.510 41.815 2.805 1.00 34.44 75 LEU A O 1
ATOM 626 N N . LYS A 1 76 ? -28.454 42.558 3.662 1.00 39.22 76 LYS A N 1
ATOM 627 C CA . LYS A 1 76 ? -29.122 41.278 3.898 1.00 39.22 76 LYS A CA 1
ATOM 628 C C . LYS A 1 76 ? -29.759 40.797 2.592 1.00 39.22 76 LYS A C 1
ATOM 630 O O . LYS A 1 76 ? -30.704 41.419 2.113 1.00 39.22 76 LYS A O 1
ATOM 635 N N . PHE A 1 77 ? -29.268 39.690 2.048 1.00 34.16 77 PHE A N 1
ATOM 636 C CA . PHE A 1 77 ? -29.968 38.890 1.044 1.00 34.16 77 PHE A CA 1
ATOM 637 C C . PHE A 1 77 ? -29.903 37.423 1.478 1.00 34.16 77 PHE A C 1
ATOM 639 O O . PHE A 1 77 ? -28.819 36.887 1.694 1.00 34.16 77 PHE A O 1
ATOM 646 N N . ASP A 1 78 ? -31.073 36.806 1.656 1.00 47.00 78 ASP A N 1
ATOM 647 C CA . ASP A 1 78 ? -31.241 35.387 1.980 1.00 47.00 78 ASP A CA 1
ATOM 648 C C . ASP A 1 78 ? -30.648 34.520 0.864 1.00 47.00 78 ASP A C 1
ATOM 650 O O . ASP A 1 78 ? -31.296 34.255 -0.146 1.00 47.00 78 ASP A O 1
ATOM 654 N N . TYR A 1 79 ? -29.415 34.065 1.052 1.00 37.75 79 TYR A N 1
ATOM 655 C CA . TYR A 1 79 ? -28.879 32.867 0.422 1.00 37.75 79 TYR A CA 1
ATOM 656 C C . TYR A 1 79 ? -27.839 32.292 1.379 1.00 37.75 79 TYR A C 1
ATOM 658 O O . TYR A 1 79 ? -26.893 32.977 1.759 1.00 37.75 79 TYR A O 1
ATOM 666 N N . MET A 1 80 ? -28.042 31.043 1.794 1.00 48.41 80 MET A N 1
ATOM 667 C CA . MET A 1 80 ? -27.080 30.259 2.570 1.00 48.41 80 MET A CA 1
ATOM 668 C C . MET A 1 80 ? -25.736 30.298 1.823 1.00 48.41 80 MET A C 1
ATOM 670 O O . MET A 1 80 ? -25.599 29.717 0.744 1.00 48.41 80 MET A O 1
ATOM 674 N N . SER A 1 81 ? -24.805 31.109 2.322 1.00 53.69 81 SER A N 1
ATOM 675 C CA . SER A 1 81 ? -23.591 31.496 1.604 1.00 53.69 81 SER A CA 1
ATOM 676 C C . SER A 1 81 ? -22.584 30.352 1.633 1.00 53.69 81 SER A C 1
ATOM 678 O O . SER A 1 81 ? -22.498 29.613 2.613 1.00 53.69 81 SER A O 1
ATOM 680 N N . GLU A 1 82 ? -21.771 30.230 0.586 1.00 57.06 82 GLU A N 1
ATOM 681 C CA . GLU A 1 82 ? -20.581 29.369 0.566 1.00 57.06 82 GLU A CA 1
ATOM 682 C C . GLU A 1 82 ? -19.720 29.539 1.827 1.00 57.06 82 GLU A C 1
ATOM 684 O O . GLU A 1 82 ? -19.098 28.577 2.265 1.00 57.06 82 GLU A O 1
ATOM 689 N N . ALA A 1 83 ? -19.781 30.709 2.470 1.00 57.97 83 ALA A N 1
ATOM 690 C CA . ALA A 1 83 ? -19.188 30.973 3.772 1.00 57.97 83 ALA A CA 1
ATOM 691 C C . ALA A 1 83 ? -19.689 30.037 4.885 1.00 57.97 83 ALA A C 1
ATOM 693 O O . ALA A 1 83 ? -18.862 29.544 5.630 1.00 57.97 83 ALA A O 1
ATOM 694 N N . GLU A 1 84 ? -20.985 29.713 4.992 1.00 57.97 84 GLU A N 1
ATOM 695 C CA . GLU A 1 84 ? -21.485 28.747 5.993 1.00 57.97 84 GLU A CA 1
ATOM 696 C C . GLU A 1 84 ? -21.063 27.309 5.665 1.00 57.97 84 GLU A C 1
ATOM 698 O O . GLU A 1 84 ? -20.801 26.5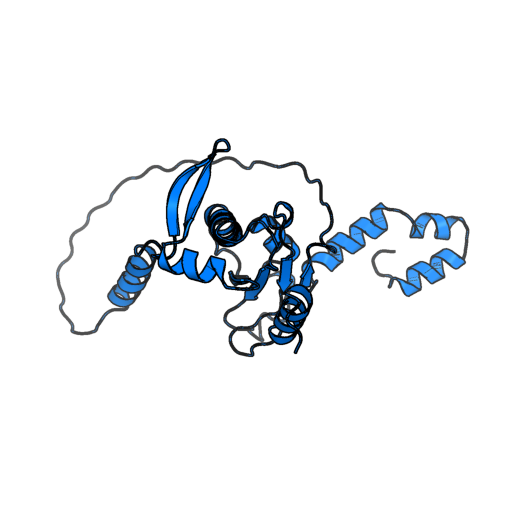22 6.574 1.00 57.97 84 GLU A O 1
ATOM 703 N N . ARG A 1 85 ? -20.935 26.961 4.376 1.00 59.47 85 ARG A N 1
ATOM 704 C CA . ARG A 1 85 ? -20.357 25.674 3.945 1.00 59.47 85 ARG A CA 1
ATOM 705 C C . ARG A 1 85 ? -18.867 25.589 4.257 1.00 59.47 85 ARG A C 1
ATOM 707 O O . ARG A 1 85 ? -18.397 24.529 4.665 1.00 59.47 85 ARG A O 1
ATOM 714 N N . GLU A 1 86 ? -18.139 26.685 4.085 1.00 57.62 86 GLU A N 1
ATOM 715 C CA . GLU A 1 86 ? -16.721 26.768 4.414 1.00 57.62 86 GLU A CA 1
ATOM 716 C C . GLU A 1 86 ? -16.518 26.817 5.931 1.00 57.62 86 GLU A C 1
ATOM 718 O O . GLU A 1 86 ? -15.649 26.126 6.444 1.00 57.62 86 GLU A O 1
ATOM 723 N N . GLN A 1 87 ? -17.394 27.486 6.684 1.00 57.97 87 GLN A N 1
ATOM 724 C CA . GLN A 1 87 ? -17.407 27.439 8.145 1.00 57.97 87 GLN A CA 1
ATOM 725 C C . GLN A 1 87 ? -17.796 26.060 8.662 1.00 57.97 87 GLN A C 1
ATOM 727 O O . GLN A 1 87 ? -17.238 25.634 9.662 1.00 57.97 87 GLN A O 1
ATOM 732 N N . ALA A 1 88 ? -18.679 25.322 7.985 1.00 54.94 88 ALA A N 1
ATOM 733 C CA . ALA A 1 88 ? -18.936 23.920 8.295 1.00 54.94 88 ALA A CA 1
ATOM 734 C C . ALA A 1 88 ? -17.715 23.043 7.965 1.00 54.94 88 ALA A C 1
ATOM 736 O O . ALA A 1 88 ? -17.381 22.177 8.764 1.00 54.94 88 ALA A O 1
ATOM 737 N N . ARG A 1 89 ? -16.985 23.295 6.866 1.00 56.62 89 ARG A N 1
ATOM 738 C CA . ARG A 1 89 ? -15.698 22.627 6.568 1.00 56.62 89 ARG A CA 1
ATOM 739 C C . ARG A 1 89 ? -14.625 22.944 7.614 1.00 56.62 89 ARG A C 1
ATOM 741 O O . ARG A 1 89 ? -13.956 22.023 8.074 1.00 56.62 89 ARG A O 1
ATOM 748 N N . MET A 1 90 ? -14.499 24.200 8.035 1.00 49.50 90 MET A N 1
ATOM 749 C C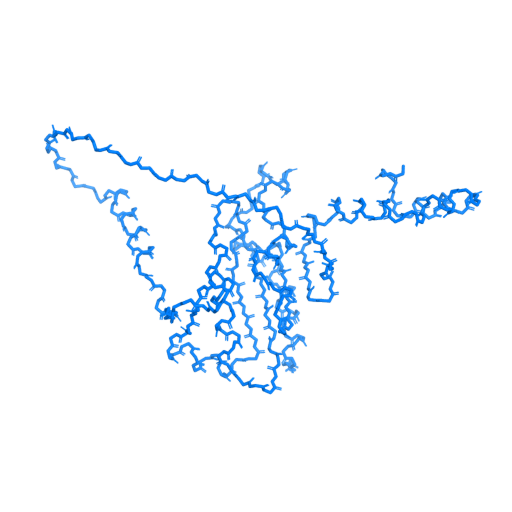A . MET A 1 90 ? -13.557 24.658 9.063 1.00 49.50 90 MET A CA 1
ATOM 750 C C . MET A 1 90 ? -13.956 24.175 10.470 1.00 49.50 90 MET A C 1
ATOM 752 O O . MET A 1 90 ? -13.113 23.723 11.238 1.00 49.50 90 MET A O 1
ATOM 756 N N . GLN A 1 91 ? -15.246 24.173 10.816 1.00 44.69 91 GLN A N 1
ATOM 757 C CA . GLN A 1 91 ? -15.744 23.599 12.075 1.00 44.69 91 GLN A CA 1
ATOM 758 C C . GLN A 1 91 ? -15.604 22.075 12.089 1.00 44.69 91 GLN A C 1
ATOM 760 O O . GLN A 1 91 ? -15.300 21.503 13.132 1.00 44.69 91 GLN A O 1
ATOM 765 N N . GLN A 1 92 ? -15.748 21.406 10.944 1.00 46.94 92 GLN A N 1
ATOM 766 C CA . GLN A 1 92 ? -15.504 19.971 10.820 1.00 46.94 92 GLN A CA 1
ATOM 767 C C . GLN A 1 92 ? -14.009 19.620 10.860 1.00 46.94 92 GLN A C 1
ATOM 769 O O . GLN A 1 92 ? -13.675 18.503 11.246 1.00 46.94 92 GLN A O 1
ATOM 774 N N . GLN A 1 93 ? -13.113 20.574 10.576 1.00 46.19 93 GLN A N 1
ATOM 775 C CA . GLN A 1 93 ? -11.684 20.477 10.911 1.00 46.19 93 GLN A CA 1
ATOM 776 C C . GLN A 1 93 ? -11.417 20.660 12.420 1.00 46.19 93 GLN A C 1
ATOM 778 O O . GLN A 1 93 ? -10.456 20.096 12.933 1.00 46.19 93 GLN A O 1
ATOM 783 N N . SER A 1 94 ? -12.279 21.384 13.150 1.00 42.34 94 SER A N 1
ATOM 784 C CA . SER A 1 94 ? -12.178 21.603 14.607 1.00 42.34 94 SER A CA 1
ATOM 785 C C . SER A 1 94 ? -12.879 20.538 15.464 1.00 42.34 94 SER A C 1
ATOM 787 O O . SER A 1 94 ? -12.687 20.518 16.684 1.00 42.34 94 SER A O 1
ATOM 789 N N . ILE A 1 95 ? -13.669 19.629 14.880 1.00 42.25 95 ILE A N 1
ATOM 790 C CA . ILE A 1 95 ? -14.054 18.393 15.568 1.00 42.25 95 ILE A CA 1
ATOM 791 C C . ILE A 1 95 ? -12.812 17.509 15.539 1.00 42.25 95 ILE A C 1
ATOM 793 O O . ILE A 1 95 ? -12.671 16.654 14.665 1.00 42.25 95 ILE A O 1
ATOM 797 N N . GLY A 1 96 ? -11.905 17.736 16.495 1.00 48.03 96 GLY A N 1
ATOM 798 C CA . GLY A 1 96 ? -10.831 16.801 16.801 1.00 48.03 96 GLY A CA 1
ATOM 799 C C . GLY A 1 96 ? -11.421 15.397 16.765 1.00 48.03 96 GLY A C 1
ATOM 800 O O . GLY A 1 96 ? -12.461 15.141 17.384 1.00 48.03 96 GLY A O 1
ATOM 801 N N . SER A 1 97 ? -10.855 14.545 15.912 1.00 54.53 97 SER A N 1
ATOM 802 C CA . SER A 1 97 ? -11.420 13.243 15.586 1.00 54.53 97 SER A CA 1
ATOM 803 C C . SER A 1 97 ? -11.793 12.529 16.881 1.00 54.53 97 SER A C 1
ATOM 805 O O . SER A 1 97 ? -10.908 12.130 17.630 1.00 54.53 97 SER A O 1
ATOM 807 N N . LYS A 1 98 ? -13.091 12.315 17.144 1.00 65.88 98 LYS A N 1
ATOM 808 C CA . LYS A 1 98 ? -13.584 11.574 18.329 1.00 65.88 98 LYS A CA 1
ATOM 809 C C . LYS A 1 98 ? -13.068 10.125 18.402 1.00 65.88 98 LYS A C 1
ATOM 811 O O . LYS A 1 98 ? -13.465 9.370 19.279 1.00 65.88 98 LYS A O 1
ATOM 816 N N . LEU A 1 99 ? -12.242 9.732 17.438 1.00 80.06 99 LEU A N 1
ATOM 817 C CA . LEU A 1 99 ? -11.565 8.456 17.331 1.00 80.06 99 LEU A CA 1
ATOM 818 C C . LEU A 1 99 ? -10.265 8.414 18.134 1.00 80.06 99 LEU A C 1
ATOM 820 O O . LEU A 1 99 ? -9.872 7.316 18.508 1.00 80.06 99 LEU A O 1
ATOM 824 N N . PHE A 1 100 ? -9.623 9.557 18.404 1.00 85.94 100 PHE A N 1
ATOM 825 C CA . PHE A 1 100 ? -8.313 9.627 19.052 1.00 85.94 100 PHE A CA 1
ATOM 826 C C . PHE A 1 100 ? -8.292 10.657 20.177 1.00 85.94 100 PHE A C 1
ATOM 828 O O . PHE A 1 100 ? -8.835 11.754 20.056 1.00 85.94 100 PHE A O 1
ATOM 835 N N . ILE A 1 101 ? -7.642 10.288 21.271 1.00 87.62 101 ILE A N 1
ATOM 836 C CA . ILE A 1 101 ? -7.385 11.114 22.443 1.00 87.62 101 ILE A CA 1
ATOM 837 C C . ILE A 1 101 ? -5.880 11.382 22.449 1.00 87.62 101 ILE A C 1
ATOM 839 O O . ILE A 1 101 ? -5.090 10.444 22.375 1.00 87.62 101 ILE A O 1
ATOM 843 N N . SER A 1 102 ? -5.480 12.654 22.482 1.00 85.75 102 SER A N 1
ATOM 844 C CA . SER A 1 102 ? -4.065 13.027 22.601 1.00 85.75 102 SER A CA 1
ATOM 845 C C . SER A 1 102 ? -3.599 12.807 24.039 1.00 85.75 102 SER A C 1
ATOM 847 O O . SER A 1 102 ? -4.204 13.339 24.969 1.00 85.75 102 SER A O 1
ATOM 849 N N . GLU A 1 103 ? -2.539 12.021 24.217 1.00 85.25 103 GLU A N 1
ATOM 850 C CA . GLU A 1 103 ? -1.940 11.695 25.520 1.00 85.25 103 GLU A CA 1
ATOM 851 C C . GLU A 1 103 ? -0.664 12.505 25.802 1.00 85.25 103 GLU A C 1
ATOM 853 O O . GLU A 1 103 ? -0.081 12.386 26.877 1.00 85.25 103 GLU A O 1
ATOM 858 N N . GLY A 1 104 ? -0.246 13.360 24.862 1.00 84.81 104 GLY A N 1
ATOM 859 C CA . GLY A 1 104 ? 0.936 14.214 24.984 1.00 84.81 104 GLY A CA 1
ATOM 860 C C . GLY A 1 104 ? 2.008 13.883 23.949 1.00 84.81 104 GLY A C 1
ATOM 861 O O . GLY A 1 104 ? 1.696 13.512 22.820 1.00 84.81 104 GLY A O 1
ATOM 862 N N . LEU A 1 105 ? 3.274 14.056 24.325 1.00 86.75 105 LEU A N 1
ATOM 863 C CA . LEU A 1 105 ? 4.448 13.781 23.492 1.00 86.75 105 LEU A CA 1
ATOM 864 C C . LEU A 1 105 ? 5.246 12.628 24.111 1.00 86.75 105 LEU A C 1
ATOM 866 O O . LEU A 1 105 ? 5.344 12.533 25.334 1.00 86.75 105 LEU A O 1
ATOM 870 N N . ASP A 1 106 ? 5.812 11.760 23.275 1.00 82.06 106 ASP A N 1
ATOM 871 C CA . ASP A 1 106 ? 6.761 10.742 23.719 1.00 82.06 106 ASP A CA 1
ATOM 872 C C . ASP A 1 106 ? 8.145 11.348 24.004 1.00 82.06 106 ASP A C 1
ATOM 874 O O . ASP A 1 106 ? 8.403 12.530 23.765 1.00 82.06 106 ASP A O 1
ATOM 878 N N . GLU A 1 107 ? 9.068 10.520 24.495 1.00 81.25 107 GLU A N 1
ATOM 879 C CA . GLU A 1 107 ? 10.455 10.913 24.790 1.00 81.25 107 GLU A CA 1
ATOM 880 C C . GLU A 1 107 ? 11.216 11.444 23.560 1.00 81.25 107 GLU A C 1
ATOM 882 O O . GLU A 1 107 ? 12.249 12.095 23.703 1.00 81.25 107 GLU A O 1
ATOM 887 N N . THR A 1 108 ? 10.712 11.189 22.348 1.00 78.94 108 THR A N 1
ATOM 888 C CA . THR A 1 108 ? 11.284 11.677 21.086 1.00 78.94 108 THR A CA 1
ATOM 889 C C . THR A 1 108 ? 10.599 12.939 20.561 1.00 78.94 108 THR A C 1
ATOM 891 O O . THR A 1 108 ? 10.939 13.403 19.473 1.00 78.94 108 THR A O 1
ATOM 894 N N . GLY A 1 109 ? 9.634 13.494 21.302 1.00 79.56 109 GLY A N 1
ATOM 895 C CA . GLY A 1 109 ? 8.842 14.644 20.873 1.00 79.56 109 GLY A CA 1
ATOM 896 C C . GLY A 1 109 ? 7.818 14.315 19.780 1.00 79.56 109 GLY A C 1
ATOM 897 O O . GLY A 1 109 ? 7.350 15.223 19.098 1.00 79.56 109 GLY A O 1
ATOM 898 N N . CYS A 1 110 ? 7.464 13.043 19.570 1.00 76.69 110 CYS A N 1
ATOM 899 C CA . CYS A 1 110 ? 6.366 12.660 18.681 1.00 76.69 110 CYS A CA 1
ATOM 900 C C . CYS A 1 110 ? 5.041 12.629 19.457 1.00 76.69 110 CYS A C 1
ATOM 902 O O . CYS A 1 110 ? 5.016 12.168 20.599 1.00 76.69 110 CYS A O 1
ATOM 904 N N . PRO A 1 111 ? 3.924 13.075 18.860 1.00 83.75 111 PRO A N 1
ATOM 905 C CA . PRO A 1 111 ? 2.638 13.053 19.540 1.00 83.75 111 PRO A CA 1
ATOM 906 C C . PRO A 1 111 ? 2.198 11.609 19.809 1.00 83.75 111 PRO A C 1
ATOM 908 O O . PRO A 1 111 ? 2.316 10.735 18.945 1.00 83.75 111 PRO A O 1
ATOM 911 N N . VAL A 1 112 ? 1.689 11.361 21.011 1.00 87.25 112 VAL A N 1
ATOM 912 C CA . VAL A 1 112 ? 1.130 10.078 21.437 1.00 87.25 112 VAL A CA 1
ATOM 913 C C . VAL A 1 112 ? -0.380 10.207 21.468 1.00 87.25 112 VAL A C 1
ATOM 915 O O . VAL A 1 112 ? -0.932 11.139 22.051 1.00 87.25 112 VAL A O 1
ATOM 918 N N . TYR A 1 113 ? -1.046 9.243 20.848 1.00 89.38 113 TYR A N 1
ATOM 919 C CA . TYR A 1 113 ? -2.495 9.153 20.841 1.00 89.38 113 TYR A CA 1
ATOM 920 C C . TYR A 1 113 ? -2.929 7.796 21.374 1.00 89.38 113 TYR A C 1
ATOM 922 O O . TYR A 1 113 ? -2.250 6.791 21.155 1.00 89.38 113 TYR A O 1
ATOM 930 N N . SER A 1 114 ? -4.112 7.756 21.973 1.00 89.12 114 SER A N 1
ATOM 931 C CA . SER A 1 114 ? -4.858 6.525 22.205 1.00 89.12 114 SER A CA 1
ATOM 932 C C . SER A 1 114 ? -6.197 6.570 21.473 1.00 89.12 114 SER A C 1
ATOM 934 O O . SER A 1 114 ? -6.828 7.627 21.387 1.00 89.12 114 SER A O 1
ATOM 936 N N . PRO A 1 115 ? -6.670 5.452 20.894 1.00 89.69 115 PRO A N 1
ATOM 937 C CA . PRO A 1 115 ? -7.996 5.428 20.301 1.00 89.69 115 PRO A CA 1
ATOM 938 C C . PRO A 1 115 ? -9.068 5.582 21.382 1.00 89.69 115 PRO A C 1
ATOM 940 O O . PRO A 1 115 ? -8.882 5.137 22.515 1.00 89.69 115 PRO A O 1
ATOM 943 N N . ALA A 1 116 ? -10.218 6.150 21.033 1.00 89.88 116 ALA A N 1
ATOM 944 C CA . ALA A 1 116 ? -11.364 6.221 21.933 1.00 89.88 116 ALA A CA 1
ATOM 945 C C . ALA A 1 116 ? -11.803 4.810 22.385 1.00 89.88 116 ALA A C 1
ATOM 947 O O . ALA A 1 116 ? -11.657 3.855 21.615 1.00 89.88 116 ALA A O 1
ATOM 948 N N . PRO A 1 117 ? -12.386 4.639 23.589 1.00 87.94 117 PRO A N 1
ATOM 949 C CA . PRO A 1 117 ? -12.684 3.317 24.155 1.00 87.94 117 PRO A CA 1
ATOM 950 C C . PRO A 1 117 ? -13.495 2.391 23.235 1.00 87.94 117 PRO A C 1
ATOM 952 O O . PRO A 1 117 ? -13.240 1.191 23.162 1.00 87.94 117 PRO A O 1
ATOM 955 N N . GLN A 1 118 ? -14.442 2.946 22.478 1.00 87.25 118 GLN A N 1
ATOM 956 C CA . GLN A 1 118 ? -15.248 2.203 21.509 1.00 87.25 118 GLN A CA 1
ATOM 957 C C . GLN A 1 118 ? -14.392 1.688 20.341 1.00 87.25 118 GLN A C 1
ATOM 959 O O . GLN A 1 118 ? -14.579 0.568 19.873 1.00 87.25 118 GLN A O 1
ATOM 964 N N . VAL A 1 119 ? -13.418 2.485 19.891 1.00 88.56 119 VAL A N 1
ATOM 965 C CA . VAL A 1 119 ? -12.469 2.106 18.835 1.00 88.56 119 VAL A CA 1
ATOM 966 C C . VAL A 1 119 ? -11.497 1.050 19.353 1.00 88.56 119 VAL A C 1
ATOM 968 O O . VAL A 1 119 ? -11.210 0.094 18.636 1.00 88.56 119 VAL A O 1
ATOM 971 N N . GLN A 1 120 ? -11.043 1.158 20.605 1.00 88.94 120 GLN A N 1
ATOM 972 C CA . GLN A 1 120 ? -10.174 0.154 21.229 1.00 88.94 120 GLN A CA 1
ATOM 973 C C . GLN A 1 120 ? -10.834 -1.229 21.259 1.00 88.94 120 GLN A C 1
ATOM 975 O O . GLN A 1 120 ? -10.191 -2.215 20.914 1.00 88.94 120 GLN A O 1
ATOM 980 N N . GLN A 1 121 ? -12.124 -1.310 21.600 1.00 87.69 121 GLN A N 1
ATOM 981 C CA . GLN A 1 121 ? -12.868 -2.576 21.582 1.00 87.69 121 GLN A CA 1
ATOM 982 C C . GLN A 1 121 ? -12.868 -3.222 20.189 1.00 87.69 121 GLN A C 1
ATOM 984 O O . GLN A 1 121 ? -12.615 -4.419 20.061 1.00 87.69 121 GLN A O 1
ATOM 989 N N . VAL A 1 122 ? -13.067 -2.430 19.131 1.00 88.56 122 VAL A N 1
ATOM 990 C CA . VAL A 1 122 ? -12.964 -2.914 17.743 1.00 88.56 122 VAL A CA 1
ATOM 991 C C . VAL A 1 122 ? -11.533 -3.362 17.434 1.00 88.56 122 VAL A C 1
ATOM 993 O O . VAL A 1 122 ? -11.314 -4.454 16.910 1.00 88.56 122 VAL A O 1
ATOM 996 N N . CYS A 1 123 ? -10.539 -2.575 17.850 1.00 89.38 123 CYS A N 1
ATOM 997 C CA . CYS A 1 123 ? -9.123 -2.903 17.703 1.00 89.38 123 CYS A CA 1
ATOM 998 C C . CYS A 1 123 ? -8.705 -4.167 18.465 1.00 89.38 123 CYS A C 1
ATOM 1000 O O . CYS A 1 123 ? -7.595 -4.633 18.242 1.00 89.38 123 CYS A O 1
ATOM 1002 N N . GLN A 1 124 ? -9.534 -4.759 19.324 1.00 86.56 124 GLN A N 1
ATOM 1003 C CA . GLN A 1 124 ? -9.227 -6.034 19.981 1.00 86.56 124 GLN A CA 1
ATOM 1004 C C . GLN A 1 124 ? -9.745 -7.256 19.215 1.00 86.56 124 GLN A C 1
ATOM 1006 O O . GLN A 1 124 ? -9.215 -8.351 19.413 1.00 86.56 124 GLN A O 1
ATOM 1011 N N . VAL A 1 125 ? -10.752 -7.080 18.353 1.00 86.88 125 VAL A N 1
ATOM 1012 C CA . VAL A 1 125 ? -11.465 -8.188 17.690 1.00 86.88 125 VAL A CA 1
ATOM 1013 C C . VAL A 1 125 ? -11.187 -8.306 16.194 1.00 86.88 125 VAL A C 1
ATOM 1015 O O . VAL A 1 125 ? -11.467 -9.351 15.623 1.00 86.88 125 VAL A O 1
ATOM 1018 N N . VAL A 1 126 ? -10.653 -7.264 15.551 1.00 89.38 126 VAL A N 1
ATOM 1019 C CA . VAL A 1 126 ? -10.350 -7.296 14.111 1.00 89.38 126 VAL A CA 1
ATOM 1020 C C . VAL A 1 126 ? -9.055 -8.047 13.805 1.00 89.38 126 VAL A C 1
ATOM 1022 O O . VAL A 1 126 ? -8.060 -7.897 14.521 1.00 89.38 126 VAL A O 1
ATOM 1025 N N . ASP A 1 127 ? -9.049 -8.768 12.685 1.00 89.50 127 ASP A N 1
ATOM 1026 C CA . ASP A 1 127 ? -7.898 -9.531 12.180 1.00 89.50 127 ASP A CA 1
ATOM 1027 C C . ASP A 1 127 ? -6.952 -8.707 11.290 1.00 89.50 127 ASP A C 1
ATOM 1029 O O . ASP A 1 127 ? -5.891 -9.183 10.899 1.00 89.50 127 ASP A O 1
ATOM 1033 N N . GLY A 1 128 ? -7.308 -7.462 10.968 1.00 90.81 128 GLY A N 1
ATOM 1034 C CA . GLY A 1 128 ? -6.528 -6.581 10.103 1.00 90.81 128 GLY A CA 1
ATOM 1035 C C . GLY A 1 128 ? -7.081 -5.161 10.076 1.00 90.81 128 GLY A C 1
ATOM 1036 O O . GLY A 1 128 ? -8.182 -4.901 10.562 1.00 90.81 128 GLY A O 1
ATOM 1037 N N . PHE A 1 129 ? -6.307 -4.242 9.507 1.00 92.94 129 PHE A N 1
ATOM 1038 C CA . PHE A 1 129 ? -6.647 -2.825 9.425 1.00 92.94 129 PHE A CA 1
ATOM 1039 C C . PHE A 1 129 ? -6.566 -2.314 7.995 1.00 92.94 129 PHE A C 1
ATOM 1041 O O . PHE A 1 129 ? -5.716 -2.747 7.220 1.00 92.94 129 PHE A O 1
ATOM 1048 N N . ILE A 1 130 ? -7.427 -1.350 7.676 1.00 94.38 130 ILE A N 1
ATOM 1049 C CA . ILE A 1 130 ? -7.384 -0.599 6.424 1.00 94.38 130 ILE A CA 1
ATOM 1050 C C . ILE A 1 130 ? -7.248 0.879 6.780 1.00 94.38 130 ILE A C 1
ATOM 1052 O O . ILE A 1 130 ? -8.088 1.424 7.494 1.00 94.38 130 ILE A O 1
ATOM 1056 N N . TYR A 1 131 ? -6.194 1.519 6.284 1.00 93.12 131 TYR A N 1
ATOM 1057 C CA . TYR A 1 131 ? -5.990 2.959 6.372 1.00 93.12 131 TYR A CA 1
ATOM 1058 C C . TYR A 1 131 ? -6.144 3.577 4.985 1.00 93.12 131 TYR A C 1
ATOM 1060 O O . TYR A 1 131 ? -5.546 3.107 4.020 1.00 93.12 131 TYR A O 1
ATOM 1068 N N . VAL A 1 132 ? -6.951 4.628 4.883 1.00 91.94 132 VAL A N 1
ATOM 1069 C CA . VAL A 1 132 ? -7.176 5.346 3.627 1.00 91.94 132 VAL A CA 1
ATOM 1070 C C . VAL A 1 132 ? -6.358 6.627 3.670 1.00 91.94 132 VAL A C 1
ATOM 1072 O O . VAL A 1 132 ? -6.697 7.558 4.395 1.00 91.94 132 VAL A O 1
ATOM 1075 N N . ALA A 1 133 ? -5.266 6.650 2.914 1.00 89.81 133 ALA A N 1
ATOM 1076 C CA . ALA A 1 133 ? -4.378 7.793 2.806 1.00 89.81 133 ALA A CA 1
ATOM 1077 C C . ALA A 1 133 ? -4.788 8.663 1.618 1.00 89.81 133 ALA A C 1
ATOM 1079 O O . ALA A 1 133 ? -5.103 8.148 0.544 1.00 89.81 133 ALA A O 1
ATOM 1080 N N . ASN A 1 134 ? -4.726 9.984 1.781 1.00 87.56 134 ASN A N 1
ATOM 1081 C CA . ASN A 1 134 ? -4.836 10.876 0.635 1.00 87.56 134 ASN A CA 1
ATOM 1082 C C . ASN A 1 134 ? -3.504 10.902 -0.130 1.00 87.56 134 ASN A C 1
ATOM 1084 O O . ASN A 1 134 ? -2.457 11.215 0.449 1.00 87.56 134 ASN A O 1
ATOM 1088 N N . ALA A 1 135 ? -3.560 10.565 -1.417 1.00 87.25 135 ALA A N 1
ATOM 1089 C CA . ALA A 1 135 ? -2.422 10.559 -2.325 1.00 87.25 135 ALA A CA 1
ATOM 1090 C C . ALA A 1 135 ? -2.217 11.895 -3.060 1.00 87.25 135 ALA A C 1
ATOM 1092 O O . ALA A 1 135 ? -1.178 12.064 -3.699 1.00 87.25 135 ALA A O 1
ATOM 1093 N N . GLU A 1 136 ? -3.174 12.824 -2.991 1.00 82.88 136 GLU A N 1
ATOM 1094 C CA . GLU A 1 136 ? -3.095 14.136 -3.642 1.00 82.88 136 GLU A CA 1
ATOM 1095 C C . GLU A 1 136 ? -1.971 15.004 -3.028 1.00 82.88 136 GLU A C 1
ATOM 1097 O O . GLU A 1 136 ? -1.807 15.032 -1.803 1.00 82.88 136 GLU A O 1
ATOM 1102 N N . PRO A 1 137 ? -1.181 15.725 -3.847 1.00 72.56 137 PRO A N 1
ATOM 1103 C CA . PRO A 1 137 ? -0.067 16.538 -3.365 1.00 72.56 137 PRO A CA 1
ATOM 1104 C C . PRO A 1 137 ? -0.547 17.725 -2.515 1.00 72.56 137 PRO A C 1
ATOM 1106 O O . PRO A 1 137 ? -1.590 18.319 -2.778 1.00 72.56 137 PRO A O 1
ATOM 1109 N N . GLY A 1 138 ? 0.237 18.094 -1.496 1.00 67.94 138 GLY A N 1
ATOM 1110 C CA . GLY A 1 138 ? -0.040 19.255 -0.635 1.00 67.94 138 GLY A CA 1
ATOM 1111 C C . GLY A 1 138 ? -1.090 19.029 0.461 1.00 67.94 138 GLY A C 1
ATOM 1112 O O . GLY A 1 138 ? -1.497 19.982 1.120 1.00 67.94 138 GLY A O 1
ATOM 1113 N N . ARG A 1 139 ? -1.531 17.783 0.678 1.00 63.81 139 ARG A N 1
ATOM 1114 C CA . ARG A 1 139 ? -2.496 17.411 1.722 1.00 63.81 139 ARG A CA 1
ATOM 1115 C C . ARG A 1 139 ? -1.939 16.287 2.602 1.00 63.81 139 ARG A C 1
ATOM 1117 O O . ARG A 1 139 ? -1.685 15.189 2.114 1.00 63.81 139 ARG A O 1
ATOM 1124 N N . GLY A 1 140 ? -1.778 16.562 3.896 1.00 60.69 140 GLY A N 1
ATOM 1125 C CA . GLY A 1 140 ? -1.405 15.572 4.913 1.00 60.69 140 GLY A CA 1
ATOM 1126 C C . GLY A 1 140 ? -0.564 16.180 6.032 1.00 60.69 140 GLY A C 1
ATOM 1127 O O . GLY A 1 140 ? 0.386 16.910 5.760 1.00 60.69 140 GLY A O 1
ATOM 1128 N N . ASP A 1 141 ? -0.913 15.877 7.282 1.00 65.56 141 ASP A N 1
ATOM 1129 C CA . ASP A 1 141 ? -0.051 16.151 8.434 1.00 65.56 141 ASP A CA 1
ATOM 1130 C C . ASP A 1 141 ? 0.753 14.884 8.745 1.00 65.56 141 ASP A C 1
ATOM 1132 O O . ASP A 1 141 ? 0.253 13.892 9.278 1.00 65.56 141 ASP A O 1
ATOM 1136 N N . ASN A 1 142 ? 2.030 14.918 8.370 1.00 65.94 142 ASN A N 1
ATOM 1137 C CA . ASN A 1 142 ? 2.907 13.750 8.371 1.00 65.94 142 ASN A CA 1
ATOM 1138 C C . ASN A 1 142 ? 3.152 13.174 9.773 1.00 65.94 142 ASN A C 1
ATOM 1140 O O . ASN A 1 142 ? 3.491 11.995 9.910 1.00 65.94 142 ASN A O 1
ATOM 1144 N N . THR A 1 143 ? 3.057 13.999 10.817 1.00 67.69 143 THR A N 1
ATOM 1145 C CA . THR A 1 143 ? 3.457 13.584 12.167 1.00 67.69 143 THR A CA 1
ATOM 1146 C C . THR A 1 143 ? 2.314 12.934 12.936 1.00 67.69 143 THR A C 1
ATOM 1148 O O . THR A 1 143 ? 2.540 11.909 13.588 1.00 67.69 143 THR A O 1
ATOM 1151 N N . SER A 1 144 ? 1.092 13.450 12.798 1.00 80.12 144 SER A N 1
ATOM 1152 C CA . SER A 1 144 ? -0.088 12.911 13.477 1.00 80.12 144 SER A CA 1
ATOM 1153 C C . SER A 1 144 ? -0.601 11.616 12.841 1.00 80.12 144 SER A C 1
ATOM 1155 O O . SER A 1 144 ? -0.946 10.685 13.566 1.00 80.12 144 SER A O 1
ATOM 1157 N N . GLU A 1 145 ? -0.572 11.476 11.509 1.00 87.00 145 GLU A N 1
ATOM 1158 C CA . GLU A 1 145 ? -1.061 10.269 10.819 1.00 87.00 145 GLU A CA 1
ATOM 1159 C C . GLU A 1 145 ? -0.318 8.998 11.258 1.00 87.00 145 GLU A C 1
ATOM 1161 O O . GLU A 1 145 ? -0.935 8.003 11.645 1.00 87.00 145 GLU A O 1
ATOM 1166 N N . ALA A 1 146 ? 1.017 9.036 11.268 1.00 87.31 146 ALA A N 1
ATOM 1167 C CA . ALA A 1 146 ? 1.827 7.894 11.688 1.00 87.31 146 ALA A CA 1
ATOM 1168 C C . ALA A 1 146 ? 1.575 7.515 13.160 1.00 87.31 146 ALA A C 1
ATOM 1170 O O . ALA A 1 146 ? 1.581 6.331 13.513 1.00 87.31 146 ALA A O 1
ATOM 1171 N N . ALA A 1 147 ? 1.344 8.511 14.019 1.00 88.00 147 ALA A N 1
ATOM 1172 C CA . ALA A 1 147 ? 1.044 8.298 15.428 1.00 88.00 147 ALA A CA 1
ATOM 1173 C C . ALA A 1 147 ? -0.360 7.703 15.634 1.00 88.00 147 ALA A C 1
ATOM 1175 O O . ALA A 1 147 ? -0.504 6.750 16.399 1.00 88.00 147 ALA A O 1
ATOM 1176 N N . HIS A 1 148 ? -1.367 8.172 14.890 1.00 89.69 148 HIS A N 1
ATOM 1177 C CA . HIS A 1 148 ? -2.711 7.590 14.884 1.00 89.69 148 HIS A CA 1
ATOM 1178 C C . HIS A 1 148 ? -2.701 6.123 14.439 1.00 89.69 148 HIS A C 1
ATOM 1180 O O . HIS A 1 148 ? -3.283 5.270 15.111 1.00 89.69 148 HIS A O 1
ATOM 1186 N N . ILE A 1 149 ? -2.001 5.794 13.346 1.00 91.06 149 ILE A N 1
ATOM 1187 C CA . ILE A 1 149 ? -1.888 4.404 12.879 1.00 91.06 149 ILE A CA 1
ATOM 1188 C C . ILE A 1 149 ? -1.218 3.553 13.962 1.00 91.06 149 ILE A C 1
ATOM 1190 O O . ILE A 1 149 ? -1.717 2.481 14.304 1.00 91.06 149 ILE A O 1
ATOM 1194 N N . ARG A 1 150 ? -0.119 4.036 14.556 1.00 90.12 150 ARG A N 1
ATOM 1195 C CA . ARG A 1 150 ? 0.569 3.324 15.640 1.00 90.12 150 ARG A CA 1
ATOM 1196 C C . ARG A 1 150 ? -0.352 3.0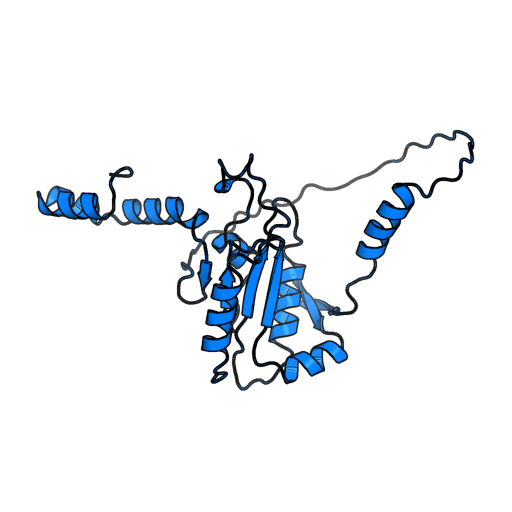70 16.833 1.00 90.12 150 ARG A C 1
ATOM 1198 O O . ARG A 1 150 ? -0.353 1.950 17.334 1.00 90.12 150 ARG A O 1
ATOM 1205 N N . ALA A 1 151 ? -1.147 4.061 17.233 1.00 90.06 151 ALA A N 1
ATOM 1206 C CA . ALA A 1 151 ? -2.113 3.955 18.323 1.00 90.06 151 ALA A CA 1
ATOM 1207 C C . ALA A 1 151 ? -3.168 2.866 18.066 1.00 90.06 151 ALA A C 1
ATOM 1209 O O . ALA A 1 151 ? -3.507 2.089 18.958 1.00 90.06 151 ALA A O 1
ATOM 1210 N N . VAL A 1 152 ? -3.672 2.763 16.833 1.00 90.88 152 VAL A N 1
ATOM 1211 C CA . VAL A 1 152 ? -4.627 1.715 16.434 1.00 90.88 152 VAL A CA 1
ATOM 1212 C C . VAL A 1 152 ? -3.976 0.331 16.455 1.00 90.88 152 VAL A C 1
ATOM 1214 O O . VAL A 1 152 ? -4.548 -0.617 16.999 1.00 90.88 152 VAL A O 1
ATOM 1217 N N . LEU A 1 153 ? -2.769 0.203 15.894 1.00 89.38 153 LEU A N 1
ATOM 1218 C CA . LEU A 1 153 ? -2.083 -1.087 15.813 1.00 89.38 153 LEU A CA 1
ATOM 1219 C C . LEU A 1 153 ? -1.648 -1.610 17.189 1.00 89.38 153 LEU A C 1
ATOM 1221 O O . LEU A 1 153 ? -1.688 -2.825 17.401 1.00 89.38 153 LEU A O 1
ATOM 1225 N N . SER A 1 154 ? -1.282 -0.721 18.121 1.00 85.88 154 SER A N 1
ATOM 1226 C CA . SER A 1 154 ? -0.899 -1.079 19.494 1.00 85.88 154 SER A CA 1
ATOM 1227 C C . SER A 1 154 ? -2.089 -1.436 20.391 1.00 85.88 154 SER A C 1
ATOM 1229 O O . SER A 1 154 ? -1.914 -2.159 21.369 1.00 85.88 154 SER A O 1
ATOM 1231 N N . SER A 1 155 ? -3.306 -1.006 20.047 1.00 78.81 155 SER A N 1
ATOM 1232 C CA . SER A 1 155 ? -4.516 -1.172 20.873 1.00 78.81 155 SER A CA 1
ATOM 1233 C C . SER A 1 155 ? -5.141 -2.581 20.843 1.00 78.81 155 SER A C 1
ATOM 1235 O O . SER A 1 155 ? -6.354 -2.725 20.988 1.00 78.81 155 SER A O 1
ATOM 1237 N N . GLY A 1 156 ? -4.358 -3.647 20.645 1.00 68.31 156 GLY A N 1
ATOM 1238 C CA . GLY A 1 156 ? -4.891 -5.009 20.494 1.00 68.31 156 GLY A CA 1
ATOM 1239 C C . GLY A 1 156 ? -4.040 -6.128 21.091 1.00 68.31 156 GLY A C 1
ATOM 1240 O O . GLY A 1 156 ? -3.098 -5.901 21.843 1.00 68.31 156 GLY A O 1
ATOM 1241 N N . ARG A 1 157 ? -4.414 -7.378 20.779 1.00 62.09 157 ARG A N 1
ATOM 1242 C CA . ARG A 1 157 ? -3.784 -8.584 21.344 1.00 62.09 157 ARG A CA 1
ATOM 1243 C C . ARG A 1 157 ? -2.296 -8.649 20.997 1.00 62.09 157 ARG A C 1
ATOM 1245 O O . ARG A 1 157 ? -1.920 -8.639 19.832 1.00 62.09 157 ARG A O 1
ATOM 1252 N N . VAL A 1 158 ? -1.477 -8.852 22.025 1.00 59.53 158 VAL A N 1
ATOM 1253 C CA . VAL A 1 158 ? -0.007 -8.974 21.956 1.00 59.53 158 VAL A CA 1
ATOM 1254 C C . VAL A 1 158 ? 0.458 -10.197 21.138 1.00 59.53 158 VAL A C 1
ATOM 1256 O O . VAL A 1 158 ? 1.620 -10.299 20.767 1.00 59.53 158 VAL A O 1
ATOM 1259 N N . THR A 1 159 ? -0.436 -11.144 20.839 1.00 58.00 159 THR A N 1
ATOM 1260 C CA . THR A 1 159 ? -0.069 -12.479 20.341 1.00 58.00 159 THR A CA 1
ATOM 1261 C C . THR A 1 159 ? 0.032 -12.610 18.819 1.00 58.00 159 THR A C 1
ATOM 1263 O O . THR A 1 159 ? 0.573 -13.608 18.353 1.00 58.00 159 THR A O 1
ATOM 1266 N N . SER A 1 160 ? -0.493 -11.664 18.032 1.00 67.25 160 SER A N 1
ATOM 1267 C CA . SER A 1 160 ? -0.481 -11.748 16.562 1.00 67.25 160 SER A CA 1
ATOM 1268 C C . SER A 1 160 ? -0.304 -10.374 15.921 1.00 67.25 160 SER A C 1
ATOM 1270 O O . SER A 1 160 ? -1.098 -9.464 16.168 1.00 67.25 160 SER A O 1
ATOM 1272 N N . THR A 1 161 ? 0.706 -10.230 15.063 1.00 83.12 161 THR A N 1
ATOM 1273 C CA . THR A 1 161 ? 0.897 -9.026 14.251 1.00 83.12 161 THR A CA 1
ATOM 1274 C C . THR A 1 161 ? -0.155 -8.990 13.146 1.00 83.12 161 THR A C 1
ATOM 1276 O O . THR A 1 161 ? -0.182 -9.829 12.251 1.00 83.12 161 THR A O 1
ATOM 1279 N N . ARG A 1 162 ? -1.069 -8.024 13.230 1.00 89.12 162 ARG A N 1
ATOM 1280 C CA . ARG A 1 162 ? -2.183 -7.900 12.282 1.00 89.12 162 ARG A CA 1
ATOM 1281 C C . ARG A 1 162 ? -1.778 -7.067 11.073 1.00 89.12 162 ARG A C 1
ATOM 1283 O O . ARG A 1 162 ? -1.136 -6.034 11.286 1.00 89.12 162 ARG A O 1
ATOM 1290 N N . PRO A 1 163 ? -2.143 -7.471 9.847 1.00 93.56 163 PRO A N 1
ATOM 1291 C CA . PRO A 1 163 ? -1.803 -6.726 8.649 1.00 93.56 163 PRO A CA 1
ATOM 1292 C C . PRO A 1 163 ? -2.481 -5.352 8.598 1.00 93.56 163 PRO A C 1
ATOM 1294 O O . PRO A 1 163 ? -3.640 -5.199 8.989 1.00 93.56 163 PRO A O 1
ATOM 1297 N N . LEU A 1 164 ? -1.754 -4.369 8.072 1.00 95.00 164 LEU A N 1
ATOM 1298 C CA . LEU A 1 164 ? -2.238 -3.035 7.731 1.00 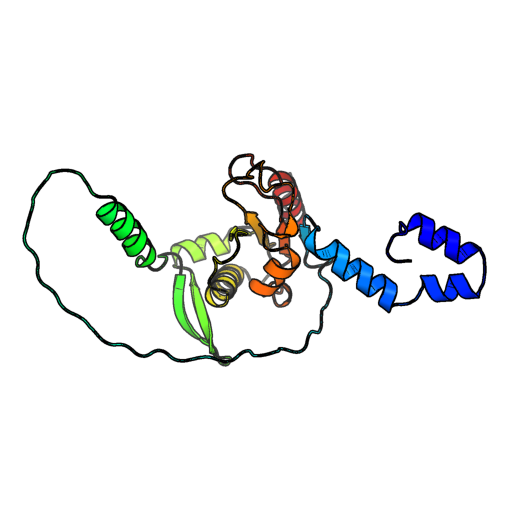95.00 164 LEU A CA 1
ATOM 1299 C C . LEU A 1 164 ? -2.219 -2.851 6.209 1.00 95.00 164 LEU A C 1
ATOM 1301 O O . LEU A 1 164 ? -1.158 -2.796 5.592 1.00 95.00 164 LEU A O 1
ATOM 1305 N N . LEU A 1 165 ? -3.391 -2.702 5.607 1.00 95.75 165 LEU A N 1
ATOM 1306 C CA . LEU A 1 165 ? -3.533 -2.286 4.218 1.00 95.75 165 LEU A CA 1
ATOM 1307 C C . LEU A 1 165 ? -3.661 -0.762 4.150 1.00 95.75 165 LEU A C 1
ATOM 1309 O O . LEU A 1 165 ? -4.553 -0.190 4.770 1.00 95.75 165 LEU A O 1
ATOM 1313 N N . VAL A 1 166 ? -2.805 -0.105 3.376 1.00 95.31 166 VAL A N 1
ATOM 1314 C CA . VAL A 1 166 ? -2.880 1.332 3.103 1.00 95.31 166 VAL A CA 1
ATOM 1315 C C . VAL A 1 166 ? -3.377 1.544 1.678 1.00 95.31 166 VAL A C 1
ATOM 1317 O O . VAL A 1 166 ? -2.717 1.157 0.715 1.00 95.31 166 VAL A O 1
ATOM 1320 N N . LEU A 1 167 ? -4.534 2.183 1.544 1.00 94.12 167 LEU A N 1
ATOM 1321 C CA . LEU A 1 167 ? -5.114 2.582 0.266 1.00 94.12 167 LEU A CA 1
ATOM 1322 C C . LEU A 1 167 ? -4.730 4.037 0.002 1.00 94.12 167 LEU A C 1
ATOM 1324 O O . LEU A 1 167 ? -5.231 4.939 0.670 1.00 94.12 167 LEU A O 1
ATOM 1328 N N . SER A 1 168 ? -3.811 4.263 -0.932 1.00 91.19 168 SER A N 1
ATOM 1329 C CA . SER A 1 168 ? -3.380 5.597 -1.343 1.00 91.19 168 SER A CA 1
ATOM 1330 C C . SER A 1 168 ? -4.348 6.111 -2.407 1.00 91.19 168 SER A C 1
ATOM 1332 O O . SER A 1 168 ? -4.209 5.817 -3.592 1.00 91.19 168 SER A O 1
ATOM 1334 N N . CYS A 1 169 ? -5.373 6.831 -1.965 1.00 88.31 169 CYS A N 1
ATOM 1335 C CA . CYS A 1 169 ? -6.520 7.193 -2.785 1.00 88.31 169 CYS A CA 1
ATOM 1336 C C . CYS A 1 169 ? -6.389 8.592 -3.389 1.00 88.31 169 CYS A C 1
ATOM 1338 O O . CYS A 1 169 ? -5.921 9.522 -2.731 1.00 88.31 169 CYS A O 1
ATOM 1340 N N . ILE A 1 170 ? -6.921 8.753 -4.601 1.00 84.75 170 ILE A N 1
ATOM 1341 C CA . ILE A 1 170 ? -7.318 10.060 -5.144 1.00 84.75 170 ILE A CA 1
ATOM 1342 C C . ILE A 1 170 ? -8.832 10.116 -5.354 1.00 84.75 170 ILE A C 1
ATOM 1344 O O . ILE A 1 170 ? -9.481 9.076 -5.521 1.00 84.75 170 ILE A O 1
ATOM 1348 N N . ALA A 1 171 ? -9.393 11.327 -5.361 1.00 75.81 171 ALA A N 1
ATOM 1349 C CA . ALA A 1 171 ? -10.829 11.518 -5.533 1.00 75.81 171 ALA A CA 1
ATOM 1350 C C . ALA A 1 171 ? -11.303 11.132 -6.942 1.00 75.81 171 ALA A C 1
ATOM 1352 O O . ALA A 1 171 ? -12.254 10.363 -7.079 1.00 75.81 171 ALA A O 1
ATOM 1353 N N . ARG A 1 172 ? -10.636 11.650 -7.981 1.00 71.12 172 ARG A N 1
ATOM 1354 C CA . ARG A 1 172 ? -10.969 11.392 -9.388 1.00 71.12 172 ARG A CA 1
ATOM 1355 C C . ARG A 1 172 ? -9.706 11.269 -10.213 1.00 71.12 172 ARG A C 1
ATOM 1357 O O . ARG A 1 172 ? -8.754 12.016 -10.013 1.00 71.12 172 ARG A O 1
ATOM 1364 N N . GLU A 1 173 ? -9.727 10.344 -11.156 1.00 69.00 173 GLU A N 1
ATOM 1365 C CA . GLU A 1 173 ? -8.698 10.251 -12.177 1.00 69.00 173 GLU A CA 1
ATOM 1366 C C . GLU A 1 173 ? -9.078 11.196 -13.317 1.00 69.00 173 GLU A C 1
ATOM 1368 O O . GLU A 1 173 ? -10.005 10.922 -14.077 1.00 69.00 173 GLU A O 1
ATOM 1373 N N . ASP A 1 174 ? -8.429 12.357 -13.378 1.00 67.38 174 ASP A N 1
ATOM 1374 C CA . ASP A 1 174 ? -8.688 13.326 -14.438 1.00 67.38 174 ASP A CA 1
ATOM 1375 C C . ASP A 1 174 ? -7.978 12.883 -15.741 1.00 67.38 174 ASP A C 1
ATOM 1377 O O . ASP A 1 174 ? -6.748 12.734 -15.771 1.00 67.38 174 ASP A O 1
ATOM 1381 N N . PRO A 1 175 ? -8.735 12.628 -16.828 1.00 59.78 175 PRO A N 1
ATOM 1382 C CA . PRO A 1 175 ? -8.187 12.134 -18.088 1.00 59.78 175 PRO A CA 1
ATOM 1383 C C . PRO A 1 175 ? -7.245 13.126 -18.787 1.00 59.78 175 PRO A C 1
ATOM 1385 O O . PRO A 1 175 ? -6.421 12.693 -19.596 1.00 59.78 175 PRO A O 1
ATOM 1388 N N . GLU A 1 176 ? -7.315 14.431 -18.492 1.00 58.09 176 GLU A N 1
ATOM 1389 C CA . GLU A 1 176 ? -6.409 15.429 -19.085 1.00 58.09 176 GLU A CA 1
ATOM 1390 C C . GLU A 1 176 ? -5.023 15.427 -18.417 1.00 58.09 176 GLU A C 1
ATOM 1392 O O . GLU A 1 176 ? -4.000 15.622 -19.082 1.00 58.09 176 GLU A O 1
ATOM 1397 N N . THR A 1 177 ? -4.967 15.108 -17.122 1.00 53.25 177 THR A N 1
ATOM 1398 C CA . THR A 1 177 ? -3.742 15.037 -16.308 1.00 53.25 177 THR A CA 1
ATOM 1399 C C . THR A 1 177 ? -3.122 13.635 -16.236 1.00 53.25 177 THR A C 1
ATOM 1401 O O . THR A 1 177 ? -1.944 13.498 -15.896 1.00 53.25 177 THR A O 1
ATOM 1404 N N . ALA A 1 178 ? -3.835 12.593 -16.683 1.00 53.56 178 ALA A N 1
ATOM 1405 C CA . ALA A 1 178 ? -3.329 11.219 -16.799 1.00 53.56 178 ALA A CA 1
ATOM 1406 C C . ALA A 1 178 ? -2.079 11.070 -17.698 1.00 53.56 178 ALA A C 1
ATOM 1408 O O . ALA A 1 178 ? -1.355 10.079 -17.599 1.00 53.56 178 ALA A O 1
ATOM 1409 N N . ARG A 1 179 ? -1.778 12.057 -18.556 1.00 55.00 179 ARG A N 1
ATOM 1410 C CA . ARG A 1 179 ? -0.557 12.066 -19.385 1.00 55.00 179 ARG A CA 1
ATOM 1411 C C . ARG A 1 179 ? 0.733 12.255 -18.575 1.00 55.00 179 ARG A C 1
ATOM 1413 O O . ARG A 1 179 ? 1.787 11.854 -19.056 1.00 55.00 179 ARG A O 1
ATOM 1420 N N . ASN A 1 180 ? 0.648 12.796 -17.355 1.00 55.56 180 ASN A N 1
ATOM 1421 C CA . ASN A 1 180 ? 1.778 13.024 -16.449 1.00 55.56 180 ASN A CA 1
ATOM 1422 C C . ASN A 1 180 ? 1.513 12.380 -15.070 1.00 55.56 180 ASN A C 1
ATOM 1424 O O . ASN A 1 180 ? 1.476 13.068 -14.051 1.00 55.56 180 ASN A O 1
ATOM 1428 N N . GLN A 1 181 ? 1.338 11.051 -15.020 1.00 52.75 181 GLN A N 1
ATOM 1429 C CA . GLN A 1 181 ? 1.052 10.282 -13.788 1.00 52.75 181 GLN A CA 1
ATOM 1430 C C . GLN A 1 181 ? 1.973 10.611 -12.595 1.00 52.75 181 GLN A C 1
ATOM 1432 O O . GLN A 1 181 ? 1.522 10.591 -11.451 1.00 52.75 181 GLN A O 1
ATOM 1437 N N . ALA A 1 182 ? 3.236 10.969 -12.846 1.00 51.41 182 ALA A N 1
ATOM 1438 C CA . ALA A 1 182 ? 4.213 11.275 -11.801 1.00 51.41 182 ALA A CA 1
ATOM 1439 C C . ALA A 1 182 ? 3.956 12.598 -11.043 1.00 51.41 182 ALA A C 1
ATOM 1441 O O . ALA A 1 182 ? 4.569 12.814 -10.003 1.00 51.41 182 ALA A O 1
ATOM 1442 N N . SER A 1 183 ? 3.082 13.490 -11.537 1.00 57.78 183 SER A N 1
ATOM 1443 C CA . SER A 1 183 ? 2.887 14.831 -10.951 1.00 57.78 183 SER A CA 1
ATOM 1444 C C . SER A 1 183 ? 1.636 14.981 -10.075 1.00 57.78 183 SER A C 1
ATOM 1446 O O . SER A 1 183 ? 1.454 16.036 -9.470 1.00 57.78 183 SER A O 1
ATOM 1448 N N . HIS A 1 184 ? 0.765 13.966 -10.006 1.00 68.75 184 HIS A N 1
ATOM 1449 C CA . HIS A 1 184 ? -0.562 14.092 -9.377 1.00 68.75 184 HIS A CA 1
ATOM 1450 C C . HIS A 1 184 ? -0.800 13.162 -8.187 1.00 68.75 184 HIS A C 1
ATOM 1452 O O . HIS A 1 184 ? -1.784 13.334 -7.470 1.00 68.75 184 HIS A O 1
ATOM 1458 N N . ARG A 1 185 ? 0.087 12.188 -7.958 1.00 81.31 185 ARG A N 1
ATOM 1459 C CA . ARG A 1 185 ? -0.008 11.256 -6.832 1.00 81.31 185 ARG A CA 1
ATOM 1460 C C . ARG A 1 185 ? 1.314 11.179 -6.092 1.00 81.31 185 ARG A C 1
ATOM 1462 O O . ARG A 1 185 ? 2.375 11.164 -6.704 1.00 81.31 185 ARG A O 1
ATOM 1469 N N . THR A 1 186 ? 1.228 11.054 -4.776 1.00 86.56 186 THR A N 1
ATOM 1470 C CA . THR A 1 186 ? 2.355 10.643 -3.940 1.00 86.56 186 THR A CA 1
ATOM 1471 C C . THR A 1 186 ? 2.686 9.180 -4.260 1.00 86.56 186 THR A C 1
ATOM 1473 O O . THR A 1 186 ? 1.801 8.331 -4.101 1.00 86.56 186 THR A O 1
ATOM 1476 N N . PRO A 1 187 ? 3.916 8.853 -4.699 1.00 88.75 187 PRO A N 1
ATOM 1477 C CA . PRO A 1 187 ? 4.316 7.470 -4.932 1.00 88.75 187 PRO A CA 1
ATOM 1478 C C . PRO A 1 187 ? 4.157 6.598 -3.684 1.00 88.75 187 PRO A C 1
ATOM 1480 O O . PRO A 1 187 ? 4.376 7.062 -2.563 1.00 88.75 187 PRO A O 1
ATOM 1483 N N . CYS A 1 188 ? 3.838 5.313 -3.853 1.00 89.56 188 CYS A N 1
ATOM 1484 C CA . CYS A 1 188 ? 3.603 4.393 -2.736 1.00 89.56 188 CYS A CA 1
ATOM 1485 C C . CYS A 1 188 ? 4.805 4.271 -1.788 1.00 89.56 188 CYS A C 1
ATOM 1487 O O . CYS A 1 188 ? 4.627 4.116 -0.579 1.00 89.56 188 CYS A O 1
ATOM 1489 N N . VAL A 1 189 ? 6.027 4.397 -2.311 1.00 90.38 189 VAL A N 1
ATOM 1490 C CA . VAL A 1 189 ? 7.257 4.366 -1.507 1.00 90.38 189 VAL A CA 1
ATOM 1491 C C . VAL A 1 189 ? 7.367 5.597 -0.613 1.00 90.38 189 VAL A C 1
ATOM 1493 O O . VAL A 1 189 ? 7.730 5.488 0.560 1.00 90.38 189 VAL A O 1
ATOM 1496 N N . ASP A 1 190 ? 7.024 6.767 -1.143 1.00 89.00 190 ASP A N 1
ATOM 1497 C CA . ASP A 1 190 ? 7.056 8.015 -0.385 1.00 89.00 190 ASP A CA 1
ATOM 1498 C C . ASP A 1 190 ? 5.903 8.069 0.617 1.00 89.00 190 ASP A C 1
ATOM 1500 O O . ASP A 1 190 ? 6.103 8.481 1.757 1.00 89.00 190 ASP A O 1
ATOM 1504 N N . MET A 1 191 ? 4.739 7.523 0.254 1.00 90.06 191 MET A N 1
ATOM 1505 C CA . MET A 1 191 ? 3.624 7.296 1.173 1.00 90.06 191 MET A CA 1
ATOM 1506 C C . MET A 1 191 ? 4.036 6.400 2.350 1.00 90.06 191 MET A C 1
ATOM 1508 O O . MET A 1 191 ? 3.801 6.743 3.510 1.00 90.06 191 MET A O 1
ATOM 1512 N N . ALA A 1 192 ? 4.710 5.277 2.079 1.00 91.56 192 ALA A N 1
ATOM 1513 C CA . ALA A 1 192 ? 5.191 4.368 3.117 1.00 91.56 192 ALA A CA 1
ATOM 1514 C C . ALA A 1 192 ? 6.190 5.050 4.068 1.00 91.56 192 ALA A C 1
ATOM 1516 O O . ALA A 1 192 ? 6.120 4.862 5.286 1.00 91.56 192 ALA A O 1
ATOM 1517 N N . LYS A 1 193 ? 7.100 5.874 3.528 1.00 89.62 193 LYS A N 1
ATOM 1518 C CA . LYS A 1 193 ? 8.050 6.669 4.325 1.00 89.62 193 LYS A CA 1
ATOM 1519 C C . LYS A 1 193 ? 7.339 7.725 5.168 1.00 89.62 193 LYS A C 1
ATOM 1521 O O . LYS A 1 193 ? 7.616 7.813 6.364 1.00 89.62 193 LYS A O 1
ATOM 1526 N N . ARG A 1 194 ? 6.409 8.478 4.571 1.00 87.94 194 ARG A N 1
ATOM 1527 C CA . ARG A 1 194 ? 5.602 9.521 5.227 1.00 87.94 194 ARG A CA 1
ATOM 1528 C C . ARG A 1 194 ? 4.859 8.967 6.438 1.00 87.94 194 ARG A C 1
ATOM 1530 O O . ARG A 1 194 ? 4.942 9.529 7.524 1.00 87.94 194 ARG A O 1
ATOM 1537 N N . LEU A 1 195 ? 4.229 7.805 6.271 1.00 89.81 195 LEU A N 1
ATOM 1538 C CA . LEU A 1 195 ? 3.496 7.099 7.324 1.00 89.81 195 LEU A CA 1
ATOM 1539 C C . LEU A 1 195 ? 4.402 6.312 8.290 1.00 89.81 195 LEU A C 1
ATOM 1541 O O . LEU A 1 195 ? 3.908 5.661 9.208 1.00 89.81 195 LEU A O 1
ATOM 1545 N N . LYS A 1 196 ? 5.730 6.359 8.104 1.00 90.44 196 LYS A N 1
ATOM 1546 C CA . LYS A 1 196 ? 6.732 5.650 8.918 1.00 90.44 196 LYS A CA 1
ATOM 1547 C C . LYS A 1 196 ? 6.476 4.132 9.004 1.00 90.44 196 LYS A C 1
ATOM 1549 O O . LYS A 1 196 ? 6.878 3.502 9.984 1.00 90.44 196 LYS A O 1
ATOM 1554 N N . LEU A 1 197 ? 5.873 3.533 7.969 1.00 91.44 197 LEU A N 1
ATOM 1555 C CA . LEU A 1 197 ? 5.525 2.102 7.923 1.00 91.44 197 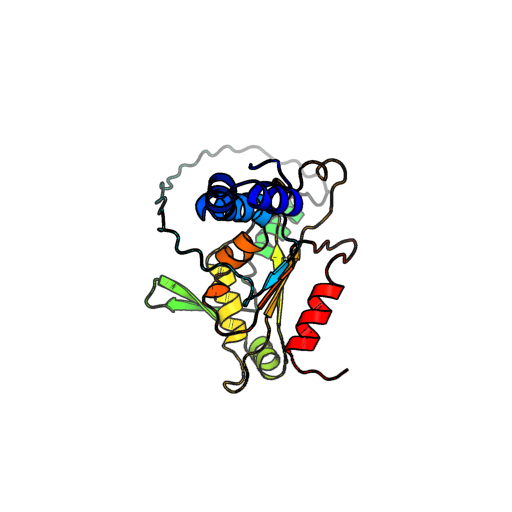LEU A CA 1
ATOM 1556 C C . LEU A 1 197 ? 6.729 1.159 8.083 1.00 91.44 197 LEU A C 1
ATOM 1558 O O . LEU A 1 197 ? 6.595 0.165 8.796 1.00 91.44 197 LEU A O 1
ATOM 1562 N N . PRO A 1 198 ? 7.928 1.449 7.529 1.00 90.31 198 PRO A N 1
ATOM 1563 C CA . PRO A 1 198 ? 9.090 0.572 7.704 1.00 90.31 198 PRO A CA 1
ATOM 1564 C C . PRO A 1 198 ? 9.525 0.387 9.164 1.00 90.31 198 PRO A C 1
ATOM 1566 O O . PRO A 1 198 ? 10.227 -0.566 9.477 1.00 90.31 198 PRO A O 1
ATOM 1569 N N . LYS A 1 199 ? 9.115 1.290 10.066 1.00 87.56 199 LYS A N 1
ATOM 1570 C CA . LYS A 1 199 ? 9.408 1.203 11.505 1.00 87.56 199 LYS A CA 1
ATOM 1571 C C . LYS A 1 199 ? 8.369 0.378 12.277 1.00 87.56 199 LYS A C 1
ATOM 1573 O O . LYS A 1 199 ? 8.501 0.224 13.488 1.00 87.56 199 LYS A O 1
ATOM 1578 N N . MET A 1 200 ? 7.312 -0.097 11.620 1.00 87.19 200 MET A N 1
ATOM 1579 C CA . MET A 1 200 ? 6.228 -0.847 12.254 1.00 87.19 200 MET A CA 1
ATOM 1580 C C . MET A 1 200 ? 6.514 -2.350 12.224 1.00 87.19 200 MET A C 1
ATOM 1582 O O . MET A 1 200 ? 6.998 -2.876 11.228 1.00 87.19 200 MET A O 1
ATOM 1586 N N . ALA A 1 201 ? 6.169 -3.053 13.304 1.00 87.00 201 ALA A N 1
ATOM 1587 C CA . ALA A 1 201 ? 6.320 -4.509 13.395 1.00 87.00 201 ALA A CA 1
ATOM 1588 C C . ALA A 1 201 ? 5.235 -5.288 12.624 1.00 87.00 201 ALA A C 1
ATOM 1590 O O . ALA A 1 201 ? 5.378 -6.483 12.367 1.00 87.00 201 ALA A O 1
ATOM 1591 N N . ASN A 1 202 ? 4.124 -4.631 12.291 1.00 90.50 202 ASN A N 1
ATOM 1592 C CA . ASN A 1 202 ? 2.998 -5.229 11.587 1.00 90.50 202 ASN A CA 1
ATOM 1593 C C . ASN A 1 202 ? 3.314 -5.428 10.094 1.00 90.50 202 ASN A C 1
ATOM 1595 O O . ASN A 1 202 ? 3.903 -4.532 9.489 1.00 90.50 202 ASN A O 1
ATOM 1599 N N . PRO A 1 203 ? 2.862 -6.530 9.465 1.00 93.00 203 PRO A N 1
ATOM 1600 C CA . PRO A 1 203 ? 2.850 -6.642 8.012 1.00 93.00 203 PRO A CA 1
ATOM 1601 C C . PRO A 1 203 ? 2.049 -5.493 7.406 1.00 93.00 203 PRO A C 1
ATOM 1603 O O . PRO A 1 203 ? 0.951 -5.189 7.873 1.00 93.00 203 PRO A O 1
ATOM 1606 N N . TRP A 1 204 ? 2.561 -4.868 6.355 1.00 94.44 204 TRP A N 1
ATOM 1607 C CA . TRP A 1 204 ? 1.849 -3.792 5.672 1.00 94.44 204 TRP A CA 1
ATOM 1608 C C . TRP A 1 204 ? 2.014 -3.870 4.158 1.00 94.44 204 TRP A C 1
ATOM 1610 O O . TRP A 1 204 ? 2.973 -4.472 3.659 1.00 94.44 204 TRP A O 1
ATOM 1620 N N . MET A 1 205 ? 1.067 -3.255 3.450 1.00 94.19 205 MET A N 1
ATOM 1621 C CA . MET A 1 205 ? 1.123 -2.995 2.013 1.00 94.19 205 MET A CA 1
ATOM 1622 C C . MET A 1 205 ? 0.482 -1.645 1.703 1.00 94.19 205 MET A C 1
ATOM 1624 O O . MET A 1 205 ? -0.589 -1.338 2.220 1.00 94.19 205 MET A O 1
ATOM 1628 N N . VAL A 1 206 ? 1.127 -0.859 0.847 1.00 89.12 206 VAL A N 1
ATOM 1629 C CA . VAL A 1 206 ? 0.587 0.370 0.263 1.00 89.12 206 VAL A CA 1
ATOM 1630 C C . VAL A 1 206 ? 0.172 0.085 -1.173 1.00 89.12 206 VAL A C 1
ATOM 1632 O O . VAL A 1 206 ? 0.987 -0.382 -1.965 1.00 89.12 206 VAL A O 1
ATOM 1635 N N . VAL A 1 207 ? -1.074 0.400 -1.514 1.00 87.62 207 VAL A N 1
ATOM 1636 C CA . VAL A 1 207 ? -1.614 0.320 -2.878 1.00 87.62 207 VAL A CA 1
ATOM 1637 C C . VAL A 1 207 ? -1.814 1.737 -3.407 1.00 87.62 207 VAL A C 1
ATOM 1639 O O . VAL A 1 207 ? -2.556 2.509 -2.803 1.00 87.62 207 VAL A O 1
ATOM 1642 N N . GLN A 1 208 ? -1.138 2.084 -4.505 1.00 80.06 208 GLN A N 1
ATOM 1643 C CA . GLN A 1 208 ? -1.119 3.427 -5.103 1.00 80.06 208 GLN A CA 1
ATOM 1644 C C . GLN A 1 208 ? -2.329 3.730 -5.986 1.00 80.06 208 GLN A C 1
ATOM 1646 O O . GLN A 1 208 ? -2.813 4.863 -6.022 1.00 80.06 208 GLN A O 1
ATOM 1651 N N . ASP A 1 209 ? -2.808 2.728 -6.715 1.00 78.50 209 ASP A N 1
ATOM 1652 C CA . ASP A 1 209 ? -3.737 2.939 -7.829 1.00 78.50 209 ASP A CA 1
ATOM 1653 C C . ASP A 1 209 ? -5.202 2.871 -7.397 1.00 78.50 209 ASP A C 1
ATOM 1655 O O . ASP A 1 209 ? -6.081 2.485 -8.166 1.00 78.50 209 ASP A O 1
ATOM 1659 N N . VAL A 1 210 ? -5.486 3.270 -6.155 1.00 80.62 210 VAL A N 1
ATOM 1660 C CA . VAL A 1 210 ? -6.855 3.271 -5.648 1.00 80.62 210 VAL A CA 1
ATOM 1661 C C . VAL A 1 210 ? -7.561 4.540 -6.102 1.00 80.62 210 VAL A C 1
ATOM 1663 O O . VAL A 1 210 ? -7.130 5.658 -5.811 1.00 80.62 210 VAL A O 1
ATOM 1666 N N . VAL A 1 211 ? -8.646 4.372 -6.851 1.00 80.94 211 VAL A N 1
ATOM 1667 C CA . VAL A 1 211 ? -9.510 5.473 -7.295 1.00 80.94 211 VAL A CA 1
ATOM 1668 C C . VAL A 1 211 ? -10.850 5.319 -6.600 1.00 80.94 211 VAL A C 1
ATOM 1670 O O . VAL A 1 211 ? -11.520 4.302 -6.767 1.00 80.94 211 VAL A O 1
ATOM 1673 N N . ALA A 1 212 ? -11.250 6.325 -5.822 1.00 80.31 212 ALA A N 1
ATOM 1674 C CA . ALA A 1 212 ? -12.475 6.246 -5.028 1.00 80.31 212 ALA A CA 1
ATOM 1675 C C . ALA A 1 212 ? -13.736 6.063 -5.897 1.00 80.31 212 ALA A C 1
ATOM 1677 O O . ALA A 1 212 ? -14.658 5.360 -5.495 1.00 80.31 212 ALA A O 1
ATOM 1678 N N . GLU A 1 213 ? -13.759 6.660 -7.094 1.00 77.88 213 GLU A N 1
ATOM 1679 C CA . GLU A 1 213 ? -14.900 6.612 -8.020 1.00 77.88 213 GLU A CA 1
ATOM 1680 C C . GLU A 1 213 ? -15.066 5.247 -8.713 1.00 77.88 213 GLU A C 1
ATOM 1682 O O . GLU A 1 213 ? -16.186 4.758 -8.838 1.00 77.88 213 GLU A O 1
ATOM 1687 N N . SER A 1 214 ? -13.971 4.610 -9.143 1.00 79.31 214 SER A N 1
ATOM 1688 C CA . SER A 1 214 ? -14.016 3.344 -9.897 1.00 79.31 214 SER A CA 1
ATOM 1689 C C . SER A 1 214 ? -13.731 2.102 -9.053 1.00 79.31 214 SER A C 1
ATOM 1691 O O . SER A 1 214 ? -13.941 0.986 -9.524 1.00 79.31 214 SER A O 1
ATOM 1693 N N . LEU A 1 215 ? -13.231 2.282 -7.826 1.00 80.50 215 LEU A N 1
ATOM 1694 C CA . LEU A 1 215 ? -12.709 1.221 -6.960 1.00 80.50 215 LEU A CA 1
ATOM 1695 C C . LEU A 1 215 ? -11.578 0.399 -7.608 1.00 80.50 215 LEU A C 1
ATOM 1697 O O . LEU A 1 215 ? -11.295 -0.721 -7.172 1.00 80.50 215 LEU A O 1
ATOM 1701 N N . ALA A 1 216 ? -10.908 0.947 -8.629 1.00 80.50 216 ALA A N 1
ATOM 1702 C CA . ALA A 1 216 ? -9.709 0.345 -9.203 1.00 80.50 216 ALA A CA 1
ATOM 1703 C C . ALA A 1 216 ? -8.650 0.117 -8.110 1.00 80.50 216 ALA A C 1
ATOM 1705 O O . ALA A 1 216 ? -8.599 0.859 -7.132 1.00 80.50 216 ALA A O 1
ATOM 1706 N N . GLY A 1 217 ? -7.863 -0.956 -8.224 1.00 80.88 217 GLY A N 1
ATOM 1707 C CA . GLY A 1 217 ? -6.817 -1.317 -7.255 1.00 80.88 217 GLY A CA 1
ATOM 1708 C C . GLY A 1 217 ? -7.310 -1.822 -5.887 1.00 80.88 217 GLY A C 1
ATOM 1709 O O . GLY A 1 217 ? -6.533 -2.419 -5.143 1.00 80.88 217 GLY A O 1
ATOM 1710 N N . LEU A 1 218 ? -8.595 -1.656 -5.542 1.00 89.00 218 LEU A N 1
ATOM 1711 C CA . LEU A 1 218 ? -9.130 -2.083 -4.244 1.00 89.00 218 LEU A CA 1
ATOM 1712 C C . LEU A 1 218 ? -9.059 -3.605 -4.062 1.00 89.00 218 LEU A C 1
ATOM 1714 O O . LEU A 1 218 ? -8.672 -4.083 -2.997 1.00 89.00 218 LEU A O 1
ATOM 1718 N N . LEU A 1 219 ? -9.432 -4.370 -5.093 1.00 89.56 219 LEU A N 1
ATOM 1719 C CA . LEU A 1 219 ? -9.514 -5.832 -5.008 1.00 89.56 219 LEU A CA 1
ATOM 1720 C C . LEU A 1 219 ? -8.151 -6.482 -4.747 1.00 89.56 219 LEU A C 1
ATOM 1722 O O . LEU A 1 219 ? -8.074 -7.407 -3.938 1.00 89.56 219 LEU A O 1
ATOM 1726 N N . ASP A 1 220 ? -7.084 -5.967 -5.356 1.00 88.88 220 ASP A N 1
ATOM 1727 C CA . ASP A 1 220 ? -5.719 -6.452 -5.127 1.00 88.88 220 ASP A CA 1
ATOM 1728 C C . ASP A 1 220 ? -5.296 -6.214 -3.671 1.00 88.88 220 ASP A C 1
ATOM 1730 O O . ASP A 1 220 ? -4.777 -7.113 -3.001 1.00 88.88 220 ASP A O 1
ATOM 1734 N N . GLY A 1 221 ? -5.626 -5.028 -3.143 1.00 90.00 221 GLY A N 1
ATOM 1735 C CA . GLY A 1 221 ? -5.444 -4.674 -1.738 1.00 90.00 221 GLY A CA 1
ATOM 1736 C C . GLY A 1 221 ? -6.150 -5.635 -0.781 1.00 90.00 221 GLY A C 1
ATOM 1737 O O . GLY A 1 221 ? -5.541 -6.165 0.151 1.00 90.00 221 GLY A O 1
ATOM 1738 N N . ILE A 1 222 ? -7.433 -5.900 -1.031 1.00 92.00 222 ILE A N 1
ATOM 1739 C CA . ILE A 1 222 ? -8.242 -6.804 -0.205 1.00 92.00 222 ILE A CA 1
ATOM 1740 C C . ILE A 1 222 ? -7.744 -8.249 -0.304 1.00 92.00 222 ILE A C 1
ATOM 1742 O O . ILE A 1 222 ? -7.653 -8.933 0.716 1.00 92.00 222 ILE A O 1
ATOM 1746 N N . SER A 1 223 ? -7.365 -8.713 -1.498 1.00 91.06 223 SER A N 1
ATOM 1747 C CA . SER A 1 223 ? -6.814 -10.057 -1.684 1.00 91.06 223 SER A CA 1
ATOM 1748 C C . SER A 1 223 ? -5.542 -10.265 -0.861 1.00 91.06 223 SER A C 1
ATOM 1750 O O . SER A 1 223 ? -5.361 -11.331 -0.267 1.00 91.06 223 SER A O 1
ATOM 1752 N N . TRP A 1 224 ? -4.658 -9.267 -0.810 1.00 92.44 224 TRP A N 1
ATOM 1753 C CA . TRP A 1 224 ? -3.468 -9.315 0.039 1.00 92.44 224 TRP A CA 1
ATOM 1754 C C . TRP A 1 224 ? -3.834 -9.344 1.525 1.00 92.44 224 TRP A C 1
ATOM 1756 O O . TRP A 1 224 ? -3.312 -10.178 2.266 1.00 92.44 224 TRP A O 1
ATOM 1766 N N . LEU A 1 225 ? -4.773 -8.493 1.954 1.00 92.62 225 LEU A N 1
ATOM 1767 C CA . LEU A 1 225 ? -5.183 -8.407 3.356 1.00 92.62 225 LEU A CA 1
ATOM 1768 C C . LEU A 1 225 ? -5.741 -9.741 3.864 1.00 92.62 225 LEU A C 1
ATOM 1770 O O . LEU A 1 225 ? -5.330 -10.198 4.927 1.00 92.62 225 LEU A O 1
ATOM 1774 N N . LEU A 1 226 ? -6.617 -10.387 3.087 1.00 91.06 226 LEU A N 1
ATOM 1775 C CA . LEU A 1 226 ? -7.195 -11.695 3.419 1.00 91.06 226 LEU A CA 1
ATOM 1776 C C . LEU A 1 226 ? -6.132 -12.795 3.498 1.00 91.06 226 LEU A C 1
ATOM 1778 O O . LEU A 1 226 ? -6.157 -13.635 4.396 1.00 91.06 226 LEU A O 1
ATOM 1782 N N . LYS A 1 227 ? -5.154 -12.770 2.586 1.00 90.00 227 LYS A N 1
ATOM 1783 C CA . LYS A 1 227 ? -4.031 -13.712 2.608 1.00 90.00 227 LYS A CA 1
ATOM 1784 C C . LYS A 1 227 ? -3.179 -13.541 3.869 1.00 90.00 227 LYS A C 1
ATOM 1786 O O . LYS A 1 227 ? -2.738 -14.535 4.442 1.00 90.00 227 LYS A O 1
ATOM 1791 N N . CYS A 1 228 ? -2.941 -12.302 4.295 1.00 86.81 228 CYS A N 1
ATOM 1792 C CA . CYS A 1 228 ? -2.120 -11.995 5.463 1.00 86.81 228 CYS A CA 1
ATOM 1793 C C . CYS A 1 228 ? -2.854 -12.175 6.797 1.00 86.81 228 CYS A C 1
ATOM 1795 O O . CYS A 1 228 ? -2.209 -12.507 7.788 1.00 86.81 228 CYS A O 1
ATOM 1797 N N . SER A 1 229 ? -4.173 -11.977 6.845 1.00 83.81 229 SER A N 1
ATOM 1798 C CA . SER A 1 229 ? -4.964 -12.132 8.073 1.00 83.81 229 SER A CA 1
ATOM 1799 C C . SER A 1 229 ? -5.196 -13.596 8.456 1.00 83.81 229 SER A C 1
ATOM 1801 O O . SER A 1 229 ? -5.667 -13.880 9.552 1.00 83.81 229 SER A O 1
ATOM 1803 N N . GLY A 1 230 ? -4.867 -14.545 7.571 1.00 75.62 230 GLY A N 1
ATOM 1804 C CA . GLY A 1 230 ? -5.079 -15.973 7.818 1.00 75.62 230 GLY A CA 1
ATOM 1805 C C . GLY A 1 230 ? -6.557 -16.372 7.840 1.00 75.62 230 GLY A C 1
ATOM 1806 O O . GLY A 1 230 ? -6.877 -17.505 8.210 1.00 75.62 230 GLY A O 1
ATOM 1807 N N . VAL A 1 231 ? -7.451 -15.467 7.426 1.00 72.00 231 VAL A N 1
ATOM 1808 C CA . VAL A 1 231 ? -8.873 -15.748 7.239 1.00 72.00 231 VAL A CA 1
ATOM 1809 C C . VAL A 1 231 ? -8.992 -16.719 6.068 1.00 72.00 231 VAL A C 1
ATOM 1811 O O . VAL A 1 231 ? -8.721 -16.377 4.918 1.00 72.00 231 VAL A O 1
ATOM 1814 N N . LYS A 1 232 ? -9.355 -17.967 6.369 1.00 57.84 232 LYS A N 1
ATOM 1815 C CA . LYS A 1 232 ? -9.682 -18.954 5.339 1.00 57.84 232 LYS A CA 1
ATOM 1816 C C . LYS A 1 232 ? -11.045 -18.584 4.753 1.00 57.84 232 LYS A C 1
ATOM 1818 O O . LYS A 1 232 ? -12.023 -18.560 5.497 1.00 57.84 232 LYS A O 1
ATOM 1823 N N . LEU A 1 233 ? -11.066 -18.263 3.459 1.00 50.59 233 LEU A N 1
ATOM 1824 C CA . LEU A 1 233 ? -12.285 -18.162 2.649 1.00 50.59 233 LEU A CA 1
ATOM 1825 C C . LEU A 1 233 ? -12.969 -19.528 2.529 1.00 50.59 233 LEU A C 1
ATOM 1827 O O . LEU A 1 233 ? -12.233 -20.540 2.425 1.00 50.59 233 LEU A O 1
#

Sequence (233 aa):
MTFLSPADICRLGATSRYWRAMVRDPLLWRYFLFRDMPYWTSIDHLTMPQMDAPVIHEDESLEDREEGSDKGLELKFDYMSEAEREQARMQQQSIGSKLFISEGLDETGCPVYSPAPQVQQVCQVVDGFIYVANAEPGRGDNTSEAAHIRAVLSSGRVTSTRPLLVLSCIAREDPETARNQASHRTPCVDMAKRLKLPKMANPWMVVQDVVAESLAGLLDGISWLLKCSGVKL

Radius of gyration: 23.55 Å; chains: 1; bounding box: 65×68×52 Å

InterPro domains:
  IPR001810 F-box domain [PF12937] (2-34)
  IPR027417 P-loop containing nucleoside triphosphate hydrolase [G3DSA:3.40.50.300] (54-228)
  IPR036047 F-box-like domain superfamily [SSF81383] (1-50)
  IPR039588 F-box only protein 4 [PTHR16008] (80-230)

pLDDT: mean 75.71, std 19.4, range [31.42, 96.12]

Organism: NCBI:txid433685

Secondary structure (DSSP, 8-state):
-TTS-HHHHHHHHTT-HHHHHHTT-HHHHHHHHHHHGGG-SEEETTT----------------------------------HHHHHHHHHHHHHS--TTEEEEEE-TTS-EEEEE-HHHHHHHHH-S-EEEEEE-STT---HHHHHHHHHHHHHSS-TT----EEEEEEES---TTTGGGGGGTS--HHHHHHHTTGGG-SS-EEEEEEEETTT-TTHHHHHHHHHHHHT---

Foldseek 3Di:
DQPDDLVVLVVQLVPDVVSVVVSPDPVSVVVVCVVCQLVDQKDWLVRQDPDPDDDDDPDDDDDDDDDDDDDDDDDDDDDPDVVVVVVVVVVVVVPPPLQWDWPAADPVRATAIAGHPVLLVVLAPDLAEEAEAAFFPPDDDLRVQLNSVVNSQVSYDPPDQHEYEYEHEDADDDPVCVVPSSRTGHRQNNVCVSSVVNVDPHIYMYGGPQYPVPRPRVVVSVVVNCVRSVPDD